Protein AF-A0A3S4KCM6-F1 (afdb_monomer_lite)

Secondary structure (DSSP, 8-state):
-------SSTT--SPPPGGGGTHHHHHHHHHHHHHHHHHHHHHHHHTTPPB----HHHHHHHHTT---S--HHHHHHHHHHHHHHH-EEEETTEEEEPPPTT-B---------GGGHHHHHHHHHHHHHHHHT--HHHHH---TT--HHHHHHHHHHHHHHHHHHHHHHHHHHHHHHHHHHHHHHHHTTSSPPPSS---SSSS--------S-TT-----

InterPro domains:
  IPR006429 Phage portal protein, lambda family [PF05136] (1-166)
  IPR006429 Phage portal protein, lambda family [TIGR01539] (1-196)

Radius of gyration: 36.98 Å; chains: 1; bounding box: 78×52×97 Å

Organism: Salmonella enterica I (NCBI:txid59201)

Foldseek 3Di:
DDADEDDPDPPDPHHDDLCPQLVVLVVVLVVLVVVVVVVVVVLVQCLQDWDDPPDVVNVVVVVVVPPDPPDVVVVVVVVVVVQQVPDFDDDPNHTRGDDDPPIDRHRPNPPDPPVCSVVVSLVSLCSSCVSNQAHSCVSVVDCPPPDPVRVVVRVVSSVVVVVVVVCRRVVSVVVVVVVVVVVVCCLVVVDPDDPPDDCPDDDDDPNDPPDDDPDDDDDD

Sequence (220 aa):
MLHIFEPVEDGQTRGANQFYSVMERLKMLDTLQATQLQSAIVKAMYAATIESELDSEKAFEYITAADNKDTPLVNMLANYARYYSTNSIKLGGVKIPHLYPGDELNLQTAQDSDNGFSALEQALLRYIAAGLGVSYEQLSRDYSQVSYSSARASANESWRYFLGRRRFIAGRLATQMFSCWLEEALIRGVIRAPRARFFLLGGPIQLEPLGVDWCRTYGD

pLDDT: mean 73.04, std 18.91, range [32.25, 94.06]

Structure (mmCIF, N/CA/C/O backbone):
data_AF-A0A3S4KCM6-F1
#
_entry.id   AF-A0A3S4KCM6-F1
#
loop_
_atom_site.group_PDB
_atom_site.id
_atom_site.type_symbol
_atom_site.label_atom_id
_atom_site.label_alt_id
_atom_site.label_comp_id
_atom_site.label_asym_id
_atom_site.label_entity_id
_atom_site.label_seq_id
_atom_site.pdbx_PDB_ins_code
_atom_site.Cartn_x
_atom_site.Cartn_y
_atom_site.Cartn_z
_atom_site.occupancy
_atom_site.B_iso_or_equiv
_atom_site.auth_seq_id
_atom_site.auth_comp_id
_atom_site.auth_asym_id
_atom_site.auth_atom_id
_atom_site.pdbx_PDB_model_num
ATOM 1 N N . MET A 1 1 ? -0.031 -10.404 -29.980 1.00 75.69 1 MET A N 1
ATOM 2 C CA . MET A 1 1 ? -0.339 -10.008 -28.584 1.00 75.69 1 MET A CA 1
ATOM 3 C C . MET A 1 1 ? 0.978 -9.706 -27.881 1.00 75.69 1 MET A C 1
ATOM 5 O O . MET A 1 1 ? 1.845 -10.567 -27.905 1.00 75.69 1 MET A O 1
ATOM 9 N N . LEU A 1 2 ? 1.162 -8.502 -27.324 1.00 84.38 2 LEU A N 1
ATOM 10 C CA . LEU A 1 2 ? 2.388 -8.138 -26.596 1.00 84.38 2 LEU A CA 1
ATOM 11 C C . LEU A 1 2 ? 2.181 -8.352 -25.096 1.00 84.38 2 LEU A C 1
ATOM 13 O O . LEU A 1 2 ? 1.306 -7.731 -24.497 1.00 84.38 2 LEU A O 1
ATOM 17 N N . HIS A 1 3 ? 2.972 -9.244 -24.503 1.00 87.19 3 HIS A N 1
ATOM 18 C CA . HIS A 1 3 ? 2.937 -9.539 -23.074 1.00 87.19 3 HIS A CA 1
ATOM 19 C C . HIS A 1 3 ? 4.139 -8.891 -22.382 1.00 87.19 3 HIS A C 1
ATOM 21 O O . HIS A 1 3 ? 5.295 -9.186 -22.701 1.00 87.19 3 HIS A O 1
ATOM 27 N N . ILE A 1 4 ? 3.857 -7.991 -21.439 1.00 86.62 4 ILE A N 1
ATOM 28 C CA . ILE A 1 4 ? 4.853 -7.129 -20.803 1.00 86.62 4 ILE A CA 1
ATOM 29 C C . ILE A 1 4 ? 4.784 -7.348 -19.308 1.00 86.62 4 ILE A C 1
ATOM 31 O O . ILE A 1 4 ? 3.749 -7.147 -18.678 1.00 86.62 4 ILE A O 1
ATOM 35 N N . PHE A 1 5 ? 5.915 -7.731 -18.745 1.00 87.56 5 PHE A N 1
ATOM 36 C CA . PHE A 1 5 ? 6.092 -7.879 -17.317 1.00 87.56 5 PHE A CA 1
ATOM 37 C C . PHE A 1 5 ? 7.538 -7.564 -16.952 1.00 87.56 5 PHE A C 1
ATOM 39 O O . PHE A 1 5 ? 8.429 -7.554 -17.807 1.00 87.56 5 PHE A O 1
ATOM 46 N N . GLU A 1 6 ? 7.743 -7.294 -15.673 1.00 83.62 6 GLU A N 1
ATOM 47 C CA . GLU A 1 6 ? 9.046 -7.077 -15.060 1.00 83.62 6 GLU A CA 1
ATOM 48 C C . GLU A 1 6 ? 9.566 -8.423 -14.530 1.00 83.62 6 GLU A C 1
ATOM 50 O O . GLU A 1 6 ? 8.914 -9.006 -13.661 1.00 83.62 6 GLU A O 1
ATOM 55 N N . PRO A 1 7 ? 10.658 -8.976 -15.095 1.00 82.12 7 PRO A N 1
ATOM 56 C CA . PRO A 1 7 ? 11.278 -10.185 -14.578 1.00 82.12 7 PRO A CA 1
ATOM 57 C C . PRO A 1 7 ? 12.070 -9.828 -13.318 1.00 82.12 7 PRO A C 1
ATOM 59 O O . PRO A 1 7 ? 12.937 -8.955 -13.350 1.00 82.12 7 PRO A O 1
ATOM 62 N N . VAL A 1 8 ? 11.744 -10.492 -12.215 1.00 82.44 8 VAL A N 1
ATOM 63 C CA . VAL A 1 8 ? 12.455 -10.370 -10.935 1.00 82.44 8 VAL A CA 1
ATOM 64 C C . VAL A 1 8 ? 13.506 -11.475 -10.819 1.00 82.44 8 VAL A C 1
ATOM 66 O O . VAL A 1 8 ? 14.586 -11.252 -10.279 1.00 82.44 8 VAL A O 1
ATOM 69 N N . GLU A 1 9 ? 13.202 -12.644 -11.380 1.00 83.62 9 GLU A N 1
ATOM 70 C CA . GLU A 1 9 ? 14.057 -13.829 -11.388 1.00 83.62 9 GLU A CA 1
ATOM 71 C C . GLU A 1 9 ? 14.421 -14.237 -12.823 1.00 83.62 9 GLU A C 1
ATOM 73 O O . GLU A 1 9 ? 13.711 -13.922 -13.786 1.00 83.62 9 GLU A O 1
ATOM 78 N N . ASP A 1 10 ? 15.541 -14.948 -12.968 1.00 82.19 10 ASP A N 1
ATOM 79 C CA . ASP A 1 10 ? 15.961 -15.498 -14.257 1.00 82.19 10 ASP A CA 1
ATOM 80 C C . ASP A 1 10 ? 15.011 -16.619 -14.718 1.00 82.19 10 ASP A C 1
ATOM 82 O O . ASP A 1 10 ? 14.468 -17.373 -13.913 1.00 82.19 10 ASP A O 1
ATOM 86 N N . GLY A 1 11 ? 14.763 -16.712 -16.026 1.00 83.00 11 GLY A N 1
ATOM 87 C CA . GLY A 1 11 ? 13.833 -17.690 -16.609 1.00 83.00 11 GLY A CA 1
ATOM 88 C C . GLY A 1 11 ? 12.337 -17.434 -16.354 1.00 83.00 11 GLY A C 1
ATOM 89 O O . GLY A 1 11 ? 11.495 -18.232 -16.770 1.00 83.00 11 GLY A O 1
ATOM 90 N N . GLN A 1 12 ? 11.965 -16.323 -15.710 1.00 86.25 12 GLN A N 1
ATOM 91 C CA . GLN A 1 12 ? 10.571 -15.991 -15.418 1.00 86.25 12 GLN A CA 1
ATOM 92 C C . GLN A 1 12 ? 9.771 -15.688 -16.703 1.00 86.25 12 GLN A C 1
ATOM 94 O O . GLN A 1 12 ? 10.090 -14.762 -17.447 1.00 86.25 12 GLN A O 1
ATOM 99 N N . THR A 1 13 ? 8.687 -16.436 -16.951 1.00 84.25 13 THR A N 1
ATOM 100 C CA . THR A 1 13 ? 7.823 -16.294 -18.148 1.00 84.25 13 THR A CA 1
ATOM 101 C C . THR A 1 13 ? 6.564 -15.448 -17.921 1.00 84.25 13 THR A C 1
ATOM 103 O O . THR A 1 13 ? 5.887 -15.065 -18.877 1.00 84.25 13 THR A O 1
ATOM 106 N N . ARG A 1 14 ? 6.246 -15.127 -16.660 1.00 85.81 14 ARG A N 1
ATOM 107 C CA . ARG A 1 14 ? 5.064 -14.354 -16.244 1.00 85.81 14 ARG A CA 1
ATOM 108 C C . ARG A 1 14 ? 5.402 -13.365 -15.141 1.00 85.81 14 ARG A C 1
ATOM 110 O O . ARG A 1 14 ? 6.219 -13.673 -14.281 1.00 85.81 14 ARG A O 1
ATOM 117 N N . GLY A 1 15 ? 4.732 -12.217 -15.114 1.00 85.25 15 GLY A N 1
ATOM 118 C CA . GLY A 1 15 ? 4.891 -11.256 -14.022 1.00 85.25 15 GLY A CA 1
ATOM 119 C C . GLY A 1 15 ? 4.423 -11.821 -12.681 1.00 85.25 15 GLY A C 1
ATOM 120 O O . GLY A 1 15 ? 3.424 -12.538 -12.620 1.00 85.25 15 GLY A O 1
ATOM 121 N N . ALA A 1 16 ? 5.137 -11.485 -11.609 1.00 85.38 16 ALA A N 1
ATOM 122 C CA . ALA A 1 16 ? 4.670 -11.713 -10.246 1.00 85.38 16 ALA A CA 1
ATOM 123 C C . ALA A 1 16 ? 3.777 -10.545 -9.796 1.00 85.38 16 ALA A C 1
ATOM 125 O O . ALA A 1 16 ? 4.005 -9.392 -10.169 1.00 85.38 16 ALA A O 1
ATOM 126 N N . ASN A 1 17 ? 2.750 -10.836 -8.993 1.00 87.12 17 ASN A N 1
ATOM 127 C CA . ASN A 1 17 ? 1.902 -9.792 -8.429 1.00 87.12 17 ASN A CA 1
ATOM 128 C C . ASN A 1 17 ? 2.610 -9.120 -7.244 1.00 87.12 17 ASN A C 1
ATOM 130 O O . ASN A 1 17 ? 2.949 -9.783 -6.267 1.00 87.12 17 ASN A O 1
ATOM 134 N N . GLN A 1 18 ? 2.763 -7.797 -7.302 1.00 84.00 18 GLN A N 1
ATOM 135 C CA . GLN A 1 18 ? 3.371 -7.013 -6.228 1.00 84.00 18 GLN A CA 1
ATOM 136 C C . GLN A 1 18 ? 2.552 -7.056 -4.923 1.00 84.00 18 GLN A C 1
ATOM 138 O O . GLN A 1 18 ? 3.116 -6.975 -3.839 1.00 84.00 18 GLN A O 1
ATOM 143 N N . PHE A 1 19 ? 1.229 -7.242 -5.005 1.00 88.69 19 PHE A N 1
ATOM 144 C CA . PHE A 1 19 ? 0.358 -7.305 -3.825 1.00 88.69 19 PHE A CA 1
ATOM 145 C C . PHE A 1 19 ? 0.512 -8.593 -3.008 1.00 88.69 19 PHE A C 1
ATOM 147 O O . PHE A 1 19 ? -0.025 -8.683 -1.906 1.00 88.69 19 PHE A O 1
ATOM 154 N N . TYR A 1 20 ? 1.233 -9.593 -3.520 1.00 90.31 20 TYR A N 1
ATOM 155 C CA . TYR A 1 20 ? 1.361 -10.883 -2.850 1.00 90.31 20 TYR A CA 1
ATOM 156 C C . TYR A 1 20 ? 2.039 -10.768 -1.476 1.00 90.31 20 TYR A C 1
ATOM 158 O O . TYR A 1 20 ? 1.596 -11.396 -0.520 1.00 90.31 20 TYR A O 1
ATOM 166 N N . SER A 1 21 ? 3.049 -9.901 -1.346 1.00 89.44 21 SER A N 1
ATOM 167 C CA . SER A 1 21 ? 3.794 -9.691 -0.094 1.00 89.44 21 SER A CA 1
ATOM 168 C C . SER A 1 21 ? 2.974 -9.026 1.018 1.00 89.44 21 SER A C 1
ATOM 170 O O . SER A 1 21 ? 3.295 -9.181 2.193 1.00 89.44 21 SER A O 1
ATOM 172 N N . VAL A 1 22 ? 1.914 -8.292 0.664 1.00 93.44 22 VAL A N 1
ATOM 173 C CA . VAL A 1 22 ? 1.087 -7.517 1.608 1.00 93.44 22 VAL A CA 1
ATOM 174 C C . VAL A 1 22 ? -0.311 -8.098 1.806 1.00 93.44 22 VAL A C 1
ATOM 176 O O . VAL A 1 22 ? -1.060 -7.608 2.649 1.00 93.44 22 VAL A O 1
ATOM 179 N N . MET A 1 23 ? -0.667 -9.148 1.063 1.00 93.62 23 MET A N 1
ATOM 180 C CA . MET A 1 23 ? -2.016 -9.720 1.034 1.00 93.62 23 MET A CA 1
ATOM 181 C C . MET A 1 23 ? -2.515 -10.135 2.423 1.00 93.62 23 MET A C 1
ATOM 183 O O . MET A 1 23 ? -3.630 -9.798 2.815 1.00 93.62 23 MET A O 1
ATOM 187 N N . GLU A 1 24 ? -1.673 -10.825 3.193 1.00 92.38 24 GLU A N 1
ATOM 188 C CA . GLU A 1 24 ? -2.006 -11.256 4.554 1.00 92.38 24 GLU A CA 1
ATOM 189 C C . GLU A 1 24 ? -2.297 -10.057 5.470 1.00 92.38 24 GLU A C 1
ATOM 191 O O . GLU A 1 24 ? -3.271 -10.054 6.222 1.00 92.38 24 GLU A O 1
ATOM 196 N N . ARG A 1 25 ? -1.491 -8.993 5.359 1.00 91.94 25 ARG A N 1
ATOM 197 C CA . ARG A 1 25 ? -1.643 -7.774 6.166 1.00 91.94 25 ARG A CA 1
ATOM 198 C C . ARG A 1 25 ? -2.889 -6.984 5.786 1.00 91.94 25 ARG A C 1
ATOM 200 O O . ARG A 1 25 ? -3.565 -6.478 6.675 1.00 91.94 25 ARG A O 1
ATOM 207 N N . LEU A 1 26 ? -3.229 -6.933 4.497 1.00 92.69 26 LEU A N 1
ATOM 208 C CA . LEU A 1 26 ? -4.486 -6.348 4.027 1.00 92.69 26 LEU A CA 1
ATOM 209 C C . LEU A 1 26 ? -5.691 -7.089 4.606 1.00 92.69 26 LEU A C 1
ATOM 211 O O . LEU A 1 26 ? -6.632 -6.450 5.075 1.00 92.69 26 LEU A O 1
ATOM 215 N N . LYS A 1 27 ? -5.652 -8.429 4.628 1.00 94.06 27 LYS A N 1
ATOM 216 C CA . LYS A 1 27 ? -6.755 -9.201 5.2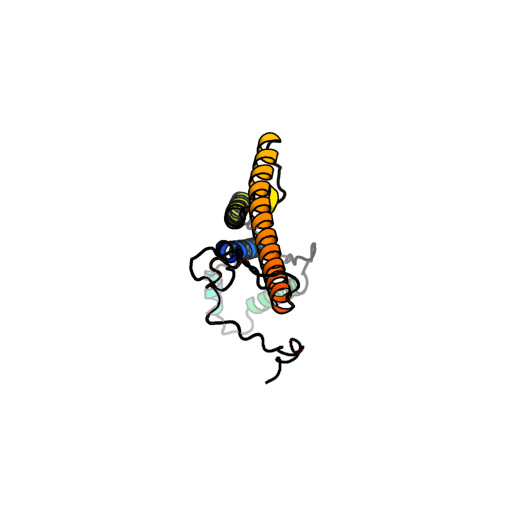01 1.00 94.06 27 LYS A CA 1
ATOM 217 C C . LYS A 1 27 ? -6.869 -9.009 6.712 1.00 94.06 27 LYS A C 1
ATOM 219 O O . LYS A 1 27 ? -7.978 -8.863 7.219 1.00 94.06 27 LYS A O 1
ATOM 224 N N . MET A 1 28 ? -5.739 -8.977 7.413 1.00 91.44 28 MET A N 1
ATOM 225 C CA . MET A 1 28 ? -5.696 -8.728 8.853 1.00 91.44 28 MET A CA 1
ATOM 226 C C . MET A 1 28 ? -6.283 -7.356 9.215 1.00 91.44 28 MET A C 1
ATOM 228 O O . MET A 1 28 ? -7.071 -7.264 10.154 1.00 91.44 28 MET A O 1
ATOM 232 N N . LEU A 1 29 ? -5.957 -6.312 8.445 1.00 92.56 29 LEU A N 1
ATOM 233 C CA . LEU A 1 29 ? -6.489 -4.960 8.636 1.00 92.56 29 LEU A CA 1
ATOM 234 C C . LEU A 1 29 ? -8.024 -4.920 8.520 1.00 92.56 29 LEU A C 1
ATOM 236 O O . LEU A 1 29 ? -8.687 -4.382 9.402 1.00 92.56 29 LEU A O 1
ATOM 240 N N . ASP A 1 30 ? -8.582 -5.550 7.485 1.00 93.81 30 ASP A N 1
ATOM 241 C CA . ASP A 1 30 ? -10.033 -5.669 7.279 1.00 93.81 30 ASP A CA 1
ATOM 242 C C . ASP A 1 30 ? -10.720 -6.390 8.453 1.00 93.81 30 ASP A C 1
ATOM 244 O O . ASP A 1 30 ? -11.681 -5.889 9.041 1.00 93.81 30 ASP A O 1
ATOM 248 N N . THR A 1 31 ? -10.175 -7.538 8.874 1.00 92.06 31 THR A N 1
ATOM 249 C CA . THR A 1 31 ? -10.730 -8.274 10.020 1.00 92.06 31 THR A CA 1
ATOM 250 C C . THR A 1 31 ? -10.661 -7.481 11.318 1.00 92.06 31 THR A C 1
ATOM 252 O O . THR A 1 31 ? -11.562 -7.592 12.142 1.00 92.06 31 THR A O 1
ATOM 255 N N . LEU A 1 32 ? -9.625 -6.665 11.493 1.00 90.38 32 LEU A N 1
ATOM 256 C CA . LEU A 1 32 ? -9.426 -5.863 12.690 1.00 90.38 32 LEU A CA 1
ATOM 257 C C . LEU A 1 32 ? -10.413 -4.696 12.782 1.00 90.38 32 LEU A C 1
ATOM 259 O O . LEU A 1 32 ? -10.969 -4.436 13.846 1.00 90.38 32 LEU A O 1
ATOM 263 N N . GLN A 1 33 ? -10.677 -4.015 11.668 1.00 90.06 33 GLN A N 1
ATOM 264 C CA . GLN A 1 33 ? -11.703 -2.972 11.621 1.00 90.06 33 GLN A CA 1
ATOM 265 C C . GLN A 1 33 ? -13.098 -3.566 11.877 1.00 90.06 33 GLN A C 1
ATOM 267 O O . GLN A 1 33 ? -13.889 -2.998 12.633 1.00 90.06 33 GLN A O 1
ATOM 272 N N . ALA A 1 34 ? -13.381 -4.749 11.319 1.00 90.38 34 ALA A N 1
ATOM 273 C CA . ALA A 1 34 ? -14.641 -5.450 11.544 1.00 90.38 34 ALA A CA 1
ATOM 274 C C . ALA A 1 34 ? -14.829 -5.883 13.010 1.00 90.38 34 ALA A C 1
ATOM 276 O O . ALA A 1 34 ? -15.901 -5.663 13.575 1.00 90.38 34 ALA A O 1
ATOM 277 N N . THR A 1 35 ? -13.808 -6.464 13.649 1.00 87.81 35 THR A N 1
ATOM 278 C CA . THR A 1 35 ? -13.891 -6.895 15.056 1.00 87.81 35 THR A CA 1
ATOM 279 C C . THR A 1 35 ? -13.975 -5.711 16.009 1.00 87.81 35 THR A C 1
ATOM 281 O O . THR A 1 35 ? -14.696 -5.798 16.999 1.00 87.81 35 THR A O 1
ATOM 284 N N . GLN A 1 36 ? -13.312 -4.592 15.705 1.00 85.06 36 GLN A N 1
ATOM 285 C CA . GLN A 1 36 ? -13.432 -3.369 16.496 1.00 85.06 36 GLN A CA 1
ATOM 286 C C . GLN A 1 36 ? -14.848 -2.790 16.419 1.00 85.06 36 GLN A C 1
ATOM 288 O O . GLN A 1 36 ? -15.423 -2.461 17.454 1.00 85.06 36 GLN A O 1
ATOM 293 N N . LEU A 1 37 ? -15.447 -2.723 15.224 1.00 85.19 37 LEU A N 1
ATOM 294 C CA . LEU A 1 37 ? -16.838 -2.289 15.067 1.00 85.19 37 LEU A CA 1
ATOM 295 C C . LEU A 1 37 ? -17.812 -3.229 15.783 1.00 85.19 37 LEU A C 1
ATOM 297 O O . LEU A 1 37 ? -18.715 -2.769 16.479 1.00 85.19 37 LEU A O 1
ATOM 301 N N . GLN A 1 38 ? -17.615 -4.543 15.661 1.00 83.88 38 GLN A N 1
ATOM 302 C CA . GLN A 1 38 ? -18.429 -5.528 16.371 1.00 83.88 38 GLN A CA 1
ATOM 303 C C . GLN A 1 38 ? -18.272 -5.403 17.886 1.00 83.88 38 GLN A C 1
ATOM 305 O O . GLN A 1 38 ? -19.274 -5.387 18.590 1.00 83.88 38 GLN A O 1
ATOM 310 N N . SER A 1 39 ? -17.045 -5.255 18.387 1.00 81.81 39 SER A N 1
ATOM 311 C CA . SER A 1 39 ? -16.766 -5.021 19.804 1.00 81.81 39 SER A CA 1
ATOM 312 C C . SER A 1 39 ? -17.439 -3.740 20.284 1.00 81.81 39 SER A C 1
ATOM 314 O O . SER A 1 39 ? -18.124 -3.775 21.294 1.00 81.81 39 SER A O 1
ATOM 316 N N . ALA A 1 40 ? -17.361 -2.636 19.537 1.00 79.62 40 ALA A N 1
ATOM 317 C CA . ALA A 1 40 ? -18.040 -1.389 19.886 1.00 79.62 40 ALA A CA 1
ATOM 318 C C . ALA A 1 40 ? -19.570 -1.556 19.977 1.00 79.62 40 ALA A C 1
ATOM 320 O O . ALA A 1 40 ? -20.181 -1.092 20.938 1.00 79.62 40 ALA A O 1
ATOM 321 N N . ILE A 1 41 ? -20.187 -2.272 19.030 1.00 78.44 41 ILE A N 1
ATOM 322 C CA . ILE A 1 41 ? -21.628 -2.583 19.056 1.00 78.44 41 ILE A CA 1
ATOM 323 C C . ILE A 1 41 ? -21.970 -3.461 20.263 1.00 78.44 41 ILE A C 1
ATOM 325 O O . ILE A 1 41 ? -22.920 -3.185 20.989 1.00 78.44 41 ILE A O 1
ATOM 329 N N . VAL A 1 42 ? -21.185 -4.511 20.492 1.00 72.88 42 VAL A N 1
ATOM 330 C CA . VAL A 1 42 ? -21.369 -5.463 21.587 1.00 72.88 42 VAL A CA 1
ATOM 331 C C . VAL A 1 42 ? -21.203 -4.769 22.939 1.00 72.88 42 VAL A C 1
ATOM 333 O O . VAL A 1 42 ? -22.051 -4.935 23.806 1.00 72.88 42 VAL A O 1
ATOM 336 N N . LYS A 1 43 ? -20.188 -3.918 23.108 1.00 70.12 43 LYS A N 1
ATOM 337 C CA . LYS A 1 43 ? -19.995 -3.075 24.295 1.00 70.12 43 LYS A CA 1
ATOM 338 C C . LYS A 1 43 ? -21.178 -2.129 24.512 1.00 70.12 43 LYS A C 1
ATOM 340 O O . LYS A 1 43 ? -21.675 -2.035 25.630 1.00 70.12 43 LYS A O 1
ATOM 345 N N . ALA A 1 44 ? -21.678 -1.492 23.451 1.00 66.00 44 ALA A N 1
ATOM 346 C CA . ALA A 1 44 ? -22.870 -0.648 23.525 1.00 66.00 44 ALA A CA 1
ATOM 347 C C . ALA A 1 44 ? -24.136 -1.437 23.919 1.00 66.00 44 ALA A C 1
ATOM 349 O O . ALA A 1 44 ? -25.018 -0.887 24.573 1.00 66.00 44 ALA A O 1
ATOM 350 N N . MET A 1 45 ? -24.224 -2.722 23.556 1.00 67.50 45 MET A N 1
ATOM 351 C CA . MET A 1 45 ? -25.319 -3.615 23.951 1.00 67.50 45 MET A CA 1
ATOM 352 C C . MET A 1 45 ? -25.174 -4.141 25.391 1.00 67.50 45 MET A C 1
ATOM 354 O O . MET A 1 45 ? -26.146 -4.107 26.142 1.00 67.50 45 MET A O 1
ATOM 358 N N . TYR A 1 46 ? -23.986 -4.616 25.792 1.00 57.25 46 TYR A N 1
ATOM 359 C CA . TYR A 1 46 ? -23.737 -5.214 27.1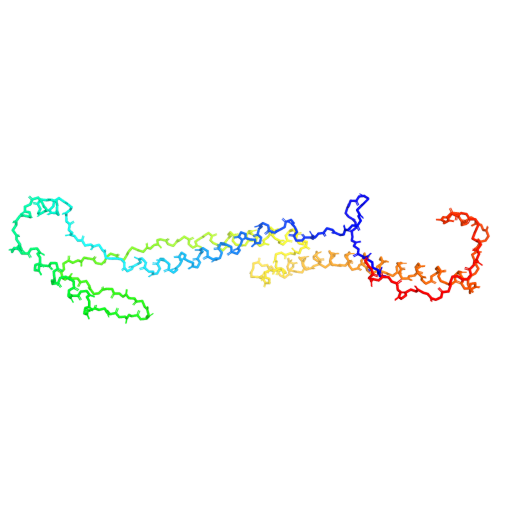15 1.00 57.25 46 TYR A CA 1
ATOM 360 C C . TYR A 1 46 ? -23.740 -4.203 28.259 1.00 57.25 46 TYR A C 1
ATOM 362 O O . TYR A 1 46 ? -24.045 -4.585 29.388 1.00 57.25 46 TYR A O 1
ATOM 370 N N . ALA A 1 47 ? -23.498 -2.920 27.969 1.00 53.25 47 ALA A N 1
AT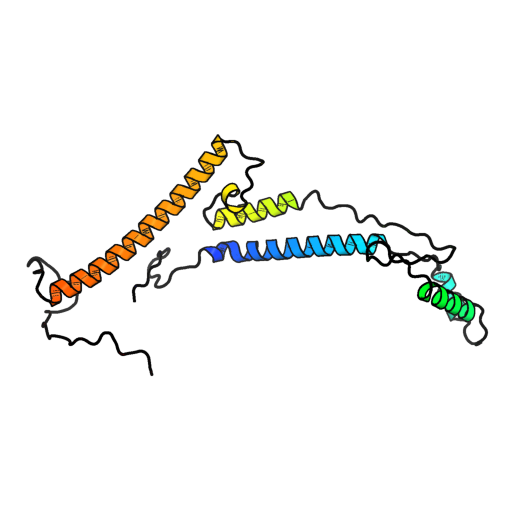OM 371 C CA . ALA A 1 47 ? -23.716 -1.849 28.934 1.00 53.25 47 ALA A CA 1
ATOM 372 C C . ALA A 1 47 ? -25.150 -1.863 29.505 1.00 53.25 47 ALA A C 1
ATOM 374 O O . ALA A 1 47 ? -25.358 -1.344 30.587 1.00 53.25 47 ALA A O 1
ATOM 375 N N . ALA A 1 48 ? -26.127 -2.486 28.834 1.00 52.09 48 ALA A N 1
ATOM 376 C CA . ALA A 1 48 ? -27.511 -2.609 29.296 1.00 52.09 48 ALA A CA 1
ATOM 377 C C . ALA A 1 48 ? -27.885 -4.031 29.774 1.00 52.09 48 ALA A C 1
ATOM 379 O O . ALA A 1 48 ? -29.018 -4.470 29.560 1.00 52.09 48 ALA A O 1
ATOM 380 N N . THR A 1 49 ? -26.953 -4.783 30.372 1.00 52.12 49 THR A N 1
ATOM 381 C CA . THR A 1 49 ? -27.282 -6.093 30.963 1.00 52.12 49 THR A CA 1
ATOM 382 C C . THR A 1 49 ? -27.786 -5.966 32.397 1.00 52.12 49 THR A C 1
ATOM 384 O O . THR A 1 49 ? -27.308 -5.146 33.173 1.00 52.12 49 THR A O 1
ATOM 387 N N . ILE A 1 50 ? -28.819 -6.751 32.708 1.00 50.34 50 ILE A N 1
ATOM 388 C CA . ILE A 1 50 ? -29.454 -6.813 34.025 1.00 50.34 50 ILE A CA 1
ATOM 389 C C . ILE A 1 50 ? -28.814 -7.964 34.797 1.00 50.34 50 ILE A C 1
ATOM 391 O O . ILE A 1 50 ? -28.830 -9.098 34.314 1.00 50.34 50 ILE A O 1
ATOM 395 N N . GLU A 1 51 ? -28.313 -7.688 35.996 1.00 53.34 51 GLU A N 1
ATOM 396 C CA . GLU A 1 51 ? -28.074 -8.715 37.008 1.00 53.34 51 GLU A CA 1
ATOM 397 C C . GLU A 1 51 ? -29.345 -8.811 37.868 1.00 53.34 51 GLU A C 1
ATOM 399 O O . GLU A 1 51 ? -29.864 -7.797 38.328 1.00 53.34 51 GLU A O 1
ATOM 404 N N . SER A 1 52 ? -29.902 -10.016 38.021 1.00 49.56 52 SER A N 1
ATOM 405 C CA . SER A 1 52 ? -31.052 -10.253 38.903 1.00 49.56 52 SER A CA 1
ATOM 406 C C . SER A 1 52 ? -30.579 -11.018 40.129 1.00 49.56 52 SER A C 1
ATOM 408 O O . SER A 1 52 ? -29.937 -12.064 40.004 1.00 49.56 52 SER A O 1
ATOM 410 N N . GLU A 1 53 ? -30.894 -10.499 41.313 1.00 47.66 53 GLU A N 1
ATOM 411 C CA . GLU A 1 53 ? -30.513 -11.092 42.594 1.00 47.66 53 GLU A CA 1
ATOM 412 C C . GLU A 1 53 ? -31.440 -12.258 42.965 1.00 47.66 53 GLU A C 1
ATOM 414 O O . GLU A 1 53 ? -32.235 -12.196 43.903 1.00 47.66 53 GLU A O 1
ATOM 419 N N . LEU A 1 54 ? -31.356 -13.360 42.223 1.00 51.28 54 LEU A N 1
ATOM 420 C CA . LEU A 1 54 ? -31.877 -14.645 42.681 1.00 51.28 54 LEU A CA 1
ATOM 421 C C . LEU A 1 54 ? -30.697 -15.501 43.134 1.00 51.28 54 LEU A C 1
ATOM 423 O O . LEU A 1 54 ? -30.027 -16.156 42.337 1.00 51.28 54 LEU A O 1
ATOM 427 N N . ASP A 1 55 ? -30.440 -15.446 44.442 1.00 46.78 55 ASP A N 1
ATOM 428 C CA . ASP A 1 55 ? -29.468 -16.281 45.139 1.00 46.78 55 ASP A CA 1
ATOM 429 C C . ASP A 1 55 ? -29.658 -17.752 44.731 1.00 46.78 55 ASP A C 1
ATOM 431 O O . ASP A 1 55 ? -30.731 -18.342 44.909 1.00 46.78 55 ASP A O 1
ATOM 435 N N . SER A 1 56 ? -28.621 -18.327 44.119 1.00 52.56 56 SER A N 1
ATOM 436 C CA . SER A 1 56 ? -28.660 -19.657 43.493 1.00 52.56 56 SER A CA 1
ATOM 437 C C . SER A 1 56 ? -28.979 -20.761 44.507 1.00 52.56 56 SER A C 1
ATOM 439 O O . SER A 1 56 ? -29.509 -21.812 44.144 1.00 52.56 56 SER A O 1
ATOM 441 N N . GLU A 1 57 ? -28.727 -20.492 45.787 1.00 48.03 57 GLU A N 1
ATOM 442 C CA . GLU A 1 57 ? -29.023 -21.372 46.913 1.00 48.03 57 GLU A CA 1
ATOM 443 C C . GLU A 1 57 ? -30.539 -21.432 47.205 1.00 48.03 57 GLU A C 1
ATOM 445 O O . GLU A 1 57 ? -31.102 -22.515 47.383 1.00 48.03 57 GLU A O 1
ATOM 450 N N . LYS A 1 58 ? -31.249 -20.298 47.086 1.00 52.22 58 LYS A N 1
ATOM 451 C CA . LYS A 1 58 ? -32.721 -20.227 47.181 1.00 52.22 58 LYS A CA 1
ATOM 452 C C . LYS A 1 58 ? -33.427 -20.688 45.907 1.00 52.22 58 LYS A C 1
ATOM 454 O O . LYS A 1 58 ? -34.578 -21.089 45.961 1.00 52.22 58 LYS A O 1
ATOM 459 N N . ALA A 1 59 ? -32.782 -20.678 44.746 1.00 49.72 59 ALA A N 1
ATOM 460 C CA . ALA A 1 59 ? -33.374 -21.281 43.550 1.00 49.72 59 ALA A CA 1
ATOM 461 C C . ALA A 1 59 ? -33.418 -22.820 43.653 1.00 49.72 59 ALA A C 1
ATOM 463 O O . ALA A 1 59 ? -34.368 -23.449 43.187 1.00 49.72 59 ALA A O 1
ATOM 464 N N . PHE A 1 60 ? -32.420 -23.429 44.303 1.00 47.97 60 PHE A N 1
ATOM 465 C CA . PHE A 1 60 ? -32.296 -24.884 44.416 1.00 47.97 60 PHE A CA 1
ATOM 466 C C . PHE A 1 60 ? -33.206 -25.486 45.501 1.00 47.97 60 PHE A C 1
ATOM 468 O O . PHE A 1 60 ? -33.821 -26.527 45.273 1.00 47.97 60 PHE A O 1
ATOM 475 N N . GLU A 1 61 ? -33.366 -24.806 46.642 1.00 52.94 61 GLU A N 1
ATOM 476 C CA . GLU A 1 61 ? -34.232 -25.251 47.751 1.00 52.94 61 GLU A CA 1
ATOM 477 C C . GLU A 1 61 ? -35.735 -25.237 47.391 1.00 52.94 61 GLU A C 1
ATOM 479 O O . GLU A 1 61 ? -36.536 -25.977 47.958 1.00 52.94 61 GLU A O 1
ATOM 484 N N . TYR A 1 62 ? -36.130 -24.441 46.393 1.00 51.03 62 TYR A N 1
ATOM 485 C CA . TYR A 1 62 ? -37.524 -24.315 45.955 1.00 51.03 62 TYR A CA 1
ATOM 486 C C . TYR A 1 62 ? -37.876 -25.232 44.767 1.00 51.03 62 TYR A C 1
ATOM 488 O O . TYR A 1 62 ? -39.050 -25.545 44.569 1.00 51.03 62 TYR A O 1
ATOM 496 N N . ILE A 1 63 ? -36.884 -25.717 44.005 1.00 54.22 63 ILE A N 1
ATOM 497 C CA . ILE A 1 63 ? -37.069 -26.737 42.951 1.00 54.22 63 ILE A CA 1
ATOM 498 C C . ILE A 1 63 ? -37.307 -28.122 43.568 1.00 54.22 63 ILE A C 1
ATOM 500 O O . ILE A 1 63 ? -38.093 -28.912 43.047 1.00 54.22 63 ILE A O 1
ATOM 504 N N . THR A 1 64 ? -36.680 -28.415 44.707 1.00 47.09 64 THR A N 1
ATOM 505 C CA . THR A 1 64 ? -36.831 -29.694 45.417 1.00 47.09 64 THR A CA 1
ATOM 506 C C . THR A 1 64 ? -38.161 -29.828 46.174 1.00 47.09 64 THR A C 1
ATOM 508 O O . THR A 1 64 ? -38.514 -30.936 46.573 1.00 47.09 64 THR A O 1
ATOM 511 N N . ALA A 1 65 ? -38.944 -28.749 46.307 1.00 47.91 65 ALA A N 1
ATOM 512 C CA . ALA A 1 65 ? -40.270 -28.735 46.940 1.00 47.91 65 ALA A CA 1
ATOM 513 C C . ALA A 1 65 ? -41.456 -28.761 45.939 1.00 47.91 65 ALA A C 1
ATOM 515 O O . ALA A 1 65 ? -42.611 -28.559 46.325 1.00 47.91 65 ALA A O 1
ATOM 516 N N . ALA A 1 66 ? -41.197 -28.988 44.647 1.00 45.12 66 ALA A N 1
ATOM 517 C CA . ALA A 1 66 ? -42.163 -28.821 43.558 1.00 45.12 66 ALA A CA 1
ATOM 518 C C . ALA A 1 66 ? -43.026 -30.068 43.251 1.00 45.12 66 ALA A C 1
ATOM 520 O O . ALA A 1 66 ? -43.064 -30.522 42.109 1.00 45.12 66 ALA A O 1
ATOM 521 N N . ASP A 1 67 ? -43.769 -30.586 44.238 1.00 44.28 67 ASP A N 1
ATOM 522 C CA . ASP A 1 67 ? -44.844 -31.579 43.992 1.00 44.28 67 ASP A CA 1
ATOM 523 C C . ASP A 1 67 ? -46.267 -30.994 44.123 1.00 44.28 67 ASP A C 1
ATOM 525 O O . ASP A 1 67 ? -47.260 -31.706 44.039 1.00 44.28 67 ASP A O 1
ATOM 529 N N . ASN A 1 68 ? -46.414 -29.671 44.282 1.00 47.69 68 ASN A N 1
ATOM 530 C CA . ASN A 1 68 ? -47.730 -29.026 44.358 1.00 47.69 68 ASN A CA 1
ATOM 531 C C . 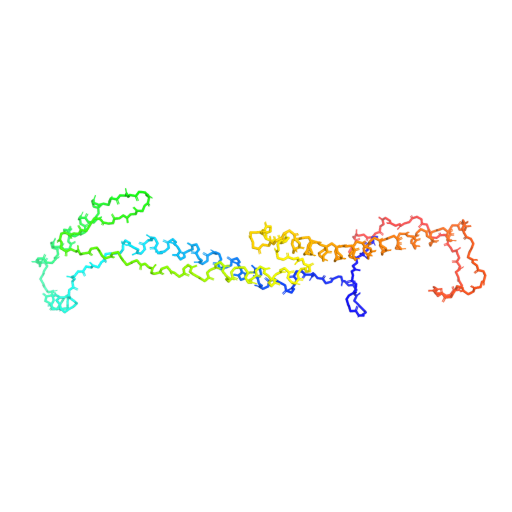ASN A 1 68 ? -47.851 -27.856 43.371 1.00 47.69 68 ASN A C 1
ATOM 533 O O . ASN A 1 68 ? -47.066 -26.909 43.387 1.00 47.69 68 ASN A O 1
ATOM 537 N N . LYS A 1 69 ? -48.868 -27.928 42.504 1.00 51.06 69 LYS A N 1
ATOM 538 C CA . LYS A 1 69 ? -49.127 -27.008 41.378 1.00 51.06 69 LYS A CA 1
ATOM 539 C C . LYS A 1 69 ? -49.606 -25.599 41.776 1.00 51.06 69 LYS A C 1
ATOM 541 O O . LYS A 1 69 ? -49.781 -24.770 40.890 1.00 51.06 69 LYS A O 1
ATOM 546 N N . ASP A 1 70 ? -49.722 -25.308 43.072 1.00 48.56 70 ASP A N 1
ATOM 547 C CA . ASP A 1 70 ? -50.195 -24.027 43.624 1.00 48.56 70 ASP A CA 1
ATOM 548 C C . ASP A 1 70 ? -49.096 -23.286 44.408 1.00 48.56 70 ASP A C 1
ATOM 550 O O . ASP A 1 70 ? -49.313 -22.753 45.496 1.00 48.56 70 ASP A O 1
ATOM 554 N N . THR A 1 71 ? -47.868 -23.275 43.888 1.00 58.59 71 THR A N 1
ATOM 555 C CA . THR A 1 71 ? -46.751 -22.586 44.544 1.00 58.59 71 THR A CA 1
ATOM 556 C C . THR A 1 71 ? -46.731 -21.087 44.205 1.00 58.59 71 THR A C 1
ATOM 558 O O . THR A 1 71 ? -46.912 -20.704 43.044 1.00 58.59 71 THR A O 1
ATOM 561 N N . PRO A 1 72 ? -46.449 -20.201 45.184 1.00 61.59 72 PRO A N 1
ATOM 562 C CA . PRO A 1 72 ? -46.346 -18.750 44.974 1.00 61.59 72 PRO A CA 1
ATOM 563 C C . PRO A 1 72 ? -45.293 -18.361 43.920 1.00 61.59 72 PRO A C 1
ATOM 565 O O . PRO A 1 72 ? -45.386 -17.284 43.332 1.00 61.59 72 PRO A O 1
ATOM 568 N N . LEU A 1 73 ? -44.355 -19.263 43.607 1.00 58.53 73 LEU A N 1
ATOM 569 C CA . LEU A 1 73 ? -43.383 -19.119 42.525 1.00 58.53 73 LEU A CA 1
ATOM 570 C C . LEU A 1 73 ? -44.008 -19.102 41.128 1.00 58.53 73 LEU A C 1
ATOM 572 O O . LEU A 1 73 ? -43.565 -18.315 40.302 1.00 58.53 73 LEU A O 1
ATOM 576 N N . VAL A 1 74 ? -45.039 -19.905 40.845 1.00 66.62 74 VAL A N 1
ATOM 577 C CA . VAL A 1 74 ? -45.683 -19.899 39.516 1.00 66.62 74 VAL A CA 1
ATOM 578 C C . VAL A 1 74 ? -46.373 -18.557 39.271 1.00 66.62 74 VAL A C 1
ATOM 580 O O . VAL A 1 74 ? -46.270 -17.992 38.184 1.00 66.62 74 VAL A O 1
ATOM 583 N N . ASN A 1 75 ? -46.999 -17.994 40.308 1.00 66.38 75 ASN A N 1
ATOM 584 C CA . ASN A 1 75 ? -47.602 -16.663 40.251 1.00 66.38 75 ASN A CA 1
ATOM 585 C C . ASN A 1 75 ? -46.548 -15.554 40.138 1.00 66.38 75 ASN A C 1
ATOM 587 O O . ASN A 1 75 ? -46.732 -14.608 39.373 1.00 66.38 75 ASN A O 1
ATOM 591 N N . MET A 1 76 ? -45.429 -15.678 40.852 1.00 63.88 76 MET A N 1
ATOM 592 C CA . MET A 1 76 ? -44.321 -14.728 40.774 1.00 63.88 76 MET A CA 1
ATOM 593 C C . MET A 1 76 ? -43.655 -14.761 39.390 1.00 63.88 76 MET A C 1
ATOM 595 O O . MET A 1 76 ? -43.516 -13.717 38.759 1.00 63.88 76 MET A O 1
ATOM 599 N N . LEU A 1 77 ? -43.361 -15.947 38.852 1.00 66.69 77 LEU A N 1
ATOM 600 C CA . LEU A 1 77 ? -42.793 -16.143 37.516 1.00 66.69 77 LEU A CA 1
ATOM 601 C C . LEU A 1 77 ? -43.744 -15.654 36.411 1.00 66.69 77 LEU A C 1
ATOM 603 O O . LEU A 1 77 ? -43.308 -15.020 35.451 1.00 66.69 77 LEU A O 1
ATOM 607 N N . ALA A 1 78 ? -45.053 -15.874 36.569 1.00 70.75 78 ALA A N 1
ATOM 608 C CA . ALA A 1 78 ? -46.067 -15.338 35.663 1.00 70.75 78 ALA A CA 1
ATOM 609 C C . ALA A 1 78 ? -46.150 -13.801 35.717 1.00 70.75 78 ALA A C 1
ATOM 611 O O . ALA A 1 78 ? -46.348 -13.163 34.681 1.00 70.75 78 ALA A O 1
ATOM 612 N N . ASN A 1 79 ? -45.970 -13.190 36.893 1.00 70.19 79 ASN A N 1
ATOM 613 C CA . ASN A 1 79 ? -45.918 -11.734 37.039 1.00 70.19 79 ASN A CA 1
ATOM 614 C C . ASN A 1 79 ? -44.642 -11.142 36.427 1.00 70.19 79 ASN A C 1
ATOM 616 O O . ASN A 1 79 ? -44.740 -10.150 35.706 1.00 70.19 79 ASN A O 1
ATOM 620 N N . TYR A 1 80 ? -43.482 -11.782 36.607 1.00 65.94 80 TYR A N 1
ATOM 621 C CA . TYR A 1 80 ? -42.242 -11.406 35.918 1.00 65.94 80 TYR A CA 1
ATOM 622 C C . TYR A 1 80 ? -42.396 -11.479 34.396 1.00 65.94 80 TYR A C 1
ATOM 624 O O . TYR A 1 80 ? -42.103 -10.512 33.693 1.00 65.94 80 TYR A O 1
ATOM 632 N N . ALA A 1 81 ? -42.922 -12.593 33.877 1.00 67.19 81 ALA A N 1
ATOM 633 C CA . ALA A 1 81 ? -43.133 -12.777 32.443 1.00 67.19 81 ALA A CA 1
ATOM 634 C C . ALA A 1 81 ? -44.069 -11.707 31.851 1.00 67.19 81 ALA A C 1
ATOM 636 O O . ALA A 1 81 ? -43.785 -11.161 30.783 1.00 67.19 81 ALA A O 1
ATOM 637 N N . ARG A 1 82 ? -45.148 -11.352 32.566 1.00 69.88 82 ARG A N 1
ATOM 638 C CA . ARG A 1 82 ? -46.069 -10.267 32.178 1.00 69.88 82 ARG A CA 1
ATOM 639 C C . ARG A 1 82 ? -45.422 -8.886 32.238 1.00 69.88 82 ARG A C 1
ATOM 641 O O . ARG A 1 82 ? -45.711 -8.036 31.399 1.00 69.88 82 ARG A O 1
ATOM 648 N N . TYR A 1 83 ? -44.561 -8.641 33.216 1.00 68.50 83 TYR A N 1
ATOM 649 C CA . TYR A 1 83 ? -43.893 -7.356 33.380 1.00 68.50 83 TYR A CA 1
ATOM 650 C C . TYR A 1 83 ? -42.916 -7.082 32.227 1.00 68.50 83 TYR A C 1
ATOM 652 O O . TYR A 1 83 ? -43.000 -6.045 31.563 1.00 68.50 83 TYR A O 1
ATOM 660 N N . TYR A 1 84 ? -42.073 -8.066 31.897 1.00 67.62 84 TYR A N 1
ATOM 661 C CA . TYR A 1 84 ? -41.099 -7.966 30.807 1.00 67.62 84 TYR A CA 1
ATOM 662 C C . TYR A 1 84 ? -41.730 -7.967 29.404 1.00 67.62 84 TYR A C 1
ATOM 664 O O . TYR A 1 84 ? -41.155 -7.380 28.483 1.00 67.62 84 TYR A O 1
ATOM 672 N N . SER A 1 85 ? -42.907 -8.580 29.214 1.00 66.88 85 SER A N 1
ATOM 673 C CA . SER A 1 85 ? -43.628 -8.528 27.931 1.00 66.88 85 SER A CA 1
ATOM 674 C C . SER A 1 85 ? -44.270 -7.168 27.656 1.00 66.88 85 SER A C 1
ATOM 676 O O . SER A 1 85 ? -44.444 -6.798 26.498 1.00 66.88 85 SER A O 1
ATOM 678 N N . THR A 1 86 ? -44.647 -6.442 28.710 1.00 66.50 86 THR A N 1
ATOM 679 C CA . THR A 1 86 ? -45.476 -5.231 28.601 1.00 66.50 86 THR A CA 1
ATOM 680 C C . THR A 1 86 ? -44.629 -3.956 28.599 1.00 66.50 86 THR A C 1
ATOM 682 O O . THR A 1 86 ? -44.944 -3.012 27.878 1.00 66.50 86 THR A O 1
ATOM 685 N N . ASN A 1 87 ? -43.507 -3.940 29.329 1.00 60.06 87 ASN A N 1
ATOM 686 C CA . ASN A 1 87 ? -42.749 -2.717 29.611 1.00 60.06 87 ASN A CA 1
ATOM 687 C C . ASN A 1 87 ? -41.395 -2.646 28.875 1.00 60.06 87 ASN A C 1
ATOM 689 O O . ASN A 1 87 ? -40.361 -2.341 29.469 1.00 60.06 87 ASN A O 1
ATOM 693 N N . SER A 1 88 ? -41.364 -2.904 27.563 1.00 59.03 88 SER A N 1
ATOM 694 C CA . SER A 1 88 ? -40.143 -2.685 26.773 1.00 59.03 88 SER A CA 1
ATOM 695 C C . SER A 1 88 ? -40.020 -1.218 26.346 1.00 59.03 88 SER A C 1
ATOM 697 O O . SER A 1 88 ? -40.663 -0.795 25.382 1.00 59.03 88 SER A O 1
ATOM 699 N N . ILE A 1 89 ? -39.182 -0.445 27.035 1.00 57.38 89 ILE A N 1
ATOM 700 C CA . ILE A 1 89 ? -38.891 0.942 26.663 1.00 57.38 89 ILE A CA 1
ATOM 701 C C . ILE A 1 89 ? -37.773 0.933 25.612 1.00 57.38 89 ILE A C 1
ATOM 703 O O . ILE A 1 89 ? -36.705 0.352 25.803 1.00 57.38 89 ILE A O 1
ATOM 707 N N . LYS A 1 90 ? -38.035 1.541 24.452 1.00 57.53 90 LYS A N 1
ATOM 708 C CA . LYS A 1 90 ? -37.041 1.715 23.385 1.00 57.53 90 LYS A CA 1
ATOM 7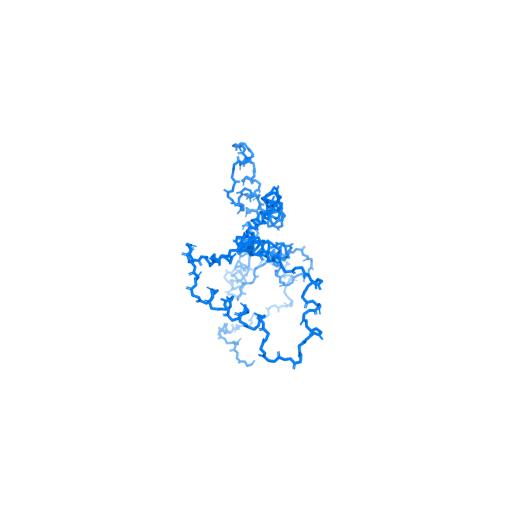09 C C . LYS A 1 90 ? -36.485 3.131 23.473 1.00 57.53 90 LYS A C 1
ATOM 711 O O . LYS A 1 90 ? -37.229 4.082 23.255 1.00 57.53 90 LYS A O 1
ATOM 716 N N . LEU A 1 91 ? -35.190 3.266 23.745 1.00 47.38 91 LEU A N 1
ATOM 717 C CA . LEU A 1 91 ? -34.475 4.541 23.672 1.00 47.38 91 LEU A CA 1
ATOM 718 C C . LEU A 1 91 ? -33.458 4.438 22.528 1.00 47.38 91 LEU A C 1
ATOM 720 O O . LEU A 1 91 ? -32.596 3.566 22.541 1.00 47.38 91 LEU A O 1
ATOM 724 N N . GLY A 1 92 ? -33.593 5.270 21.491 1.00 51.22 92 GLY A N 1
ATOM 725 C CA . GLY A 1 92 ? -32.612 5.332 20.394 1.00 51.22 92 GLY A CA 1
ATOM 726 C C . GLY A 1 92 ? -32.405 4.030 19.599 1.00 51.22 92 GLY A C 1
ATOM 727 O O . GLY A 1 92 ? -31.310 3.787 19.110 1.00 51.22 92 GLY A O 1
ATOM 728 N N . GLY A 1 93 ? -33.424 3.168 19.486 1.00 54.59 93 GLY A N 1
ATOM 729 C CA . GLY A 1 93 ? -33.319 1.885 18.769 1.00 54.59 93 GLY A CA 1
ATOM 730 C C . GLY A 1 93 ? -32.686 0.745 19.577 1.00 54.59 93 GLY A C 1
ATOM 731 O O . GLY A 1 93 ? -32.720 -0.400 19.128 1.00 54.59 93 GLY A O 1
ATOM 732 N N . VAL A 1 94 ? -32.201 1.026 20.789 1.00 56.94 94 VAL A N 1
ATOM 733 C CA . VAL A 1 94 ? -31.693 0.032 21.740 1.00 56.94 94 VAL A CA 1
ATOM 734 C C . VAL A 1 94 ? -32.802 -0.315 22.739 1.00 56.94 94 VAL A C 1
ATOM 736 O O . VAL A 1 94 ? -33.504 0.559 23.258 1.00 56.94 94 VAL A O 1
ATOM 739 N N . LYS A 1 95 ? -33.019 -1.616 22.966 1.00 59.91 95 LYS A N 1
ATOM 740 C CA . LYS A 1 95 ? -33.996 -2.118 23.939 1.00 59.91 95 LYS A CA 1
ATOM 741 C C . LYS A 1 95 ? -33.366 -2.017 25.327 1.00 59.91 95 LYS A C 1
ATOM 743 O O . LYS A 1 95 ? -32.518 -2.838 25.651 1.00 59.91 95 LYS A O 1
ATOM 748 N N . ILE A 1 96 ? -33.786 -1.033 26.121 1.00 59.38 96 ILE A N 1
ATOM 749 C CA . ILE A 1 96 ? -33.413 -0.947 27.536 1.00 59.38 96 ILE A CA 1
ATOM 750 C C . ILE A 1 96 ? -34.542 -1.631 28.320 1.00 59.38 96 ILE A C 1
ATOM 752 O O . ILE A 1 96 ? -35.666 -1.119 28.338 1.00 59.38 96 ILE A O 1
ATOM 756 N N . PRO A 1 97 ? -34.318 -2.829 28.881 1.00 62.47 97 PRO A N 1
ATOM 757 C CA . PRO A 1 97 ? -35.348 -3.516 29.651 1.00 62.47 97 PRO A CA 1
ATOM 758 C C . PRO A 1 97 ? -35.698 -2.715 30.917 1.00 62.47 97 PRO A C 1
ATOM 760 O O . PRO A 1 97 ? -34.816 -2.309 31.667 1.00 62.47 97 PRO A O 1
ATOM 763 N N . HIS A 1 98 ? -36.993 -2.470 31.147 1.00 64.06 98 HIS A N 1
ATOM 764 C CA . HIS A 1 98 ? -37.474 -1.902 32.405 1.00 64.06 98 HIS A CA 1
ATOM 765 C C . HIS A 1 98 ? -37.342 -2.970 33.494 1.00 64.06 98 HIS A C 1
ATOM 767 O O . HIS A 1 98 ? -37.989 -4.015 33.410 1.00 64.06 98 HIS A O 1
ATOM 773 N N . LEU A 1 99 ? -36.500 -2.704 34.492 1.00 65.38 99 LEU A N 1
ATOM 774 C CA . LEU A 1 99 ? -36.201 -3.647 35.569 1.00 65.38 99 LEU A CA 1
ATOM 775 C C . LEU A 1 99 ? -37.419 -3.881 36.462 1.00 65.38 99 LEU A C 1
ATOM 777 O O . LEU A 1 99 ? -38.245 -2.980 36.645 1.00 65.38 99 LEU A O 1
ATOM 781 N N . TYR A 1 100 ? -37.528 -5.089 37.013 1.00 65.25 100 TYR A N 1
ATOM 782 C CA . TYR A 1 100 ? -38.482 -5.360 38.079 1.00 65.25 100 TYR A CA 1
ATOM 783 C C . TYR A 1 100 ? -38.006 -4.654 39.362 1.00 65.25 100 TYR A C 1
ATOM 785 O O . TYR A 1 100 ? -36.801 -4.598 39.613 1.00 65.25 100 TYR A O 1
ATOM 793 N N . PRO A 1 101 ? -38.905 -4.074 40.175 1.00 63.94 101 PRO A N 1
ATOM 794 C CA . PRO A 1 101 ? -38.513 -3.397 41.410 1.00 63.94 101 PRO A CA 1
ATOM 795 C C . PRO A 1 101 ? -37.720 -4.343 42.331 1.00 63.94 101 PRO A C 1
ATOM 797 O O . PRO A 1 101 ? -38.275 -5.323 42.823 1.00 63.94 101 PRO A O 1
ATOM 800 N N . GLY A 1 102 ? -36.434 -4.039 42.544 1.00 67.44 102 GLY A N 1
ATOM 801 C CA . GLY A 1 102 ? -35.483 -4.860 43.305 1.00 67.44 102 GLY A CA 1
ATOM 802 C C . GLY A 1 102 ? -34.259 -5.339 42.512 1.00 67.44 102 GLY A C 1
ATOM 803 O O . GLY A 1 102 ? -33.270 -5.688 43.141 1.00 67.44 102 GLY A O 1
ATOM 804 N N . ASP A 1 103 ? -34.290 -5.313 41.174 1.00 66.50 103 ASP A N 1
ATOM 805 C CA . ASP A 1 103 ? -33.114 -5.604 40.337 1.00 66.50 103 ASP A CA 1
ATOM 806 C C . ASP A 1 103 ? -32.244 -4.336 40.172 1.00 66.50 103 ASP A C 1
ATOM 808 O O . ASP A 1 103 ? -32.769 -3.246 39.907 1.00 66.50 103 ASP A O 1
ATOM 812 N N . GLU A 1 104 ? -30.919 -4.466 40.303 1.00 61.78 104 GLU A N 1
ATOM 813 C CA . GLU A 1 104 ? -29.963 -3.374 40.081 1.00 61.78 104 GLU A CA 1
ATOM 814 C C . GLU A 1 104 ? -29.445 -3.383 38.633 1.00 61.78 104 GLU A C 1
ATOM 816 O O . GLU A 1 104 ? -29.114 -4.418 38.053 1.00 61.78 104 GLU A O 1
ATOM 821 N N . LEU A 1 105 ? -29.374 -2.198 38.023 1.00 59.16 105 LEU A N 1
ATOM 822 C CA . LEU A 1 105 ? -28.777 -2.023 36.704 1.00 59.16 105 LEU A CA 1
ATOM 823 C C . LEU A 1 105 ? -27.303 -1.662 36.876 1.00 59.16 105 LEU A C 1
ATOM 825 O O . LEU A 1 105 ? -26.967 -0.509 37.147 1.00 59.16 105 LEU A O 1
ATOM 829 N N . ASN A 1 106 ? -26.426 -2.644 36.685 1.00 61.62 106 ASN A N 1
ATOM 830 C CA . ASN A 1 106 ? -24.995 -2.398 36.631 1.00 61.62 106 ASN A CA 1
ATOM 831 C C . ASN A 1 106 ? -24.576 -2.113 35.183 1.00 61.62 106 ASN A C 1
ATOM 833 O O . ASN A 1 106 ? -24.510 -3.011 34.342 1.00 61.62 106 ASN A O 1
ATOM 837 N N . LEU A 1 107 ? -24.281 -0.845 34.888 1.00 59.22 107 LEU A N 1
ATOM 838 C CA . LEU A 1 107 ? -23.629 -0.472 33.637 1.00 59.22 107 LEU A CA 1
ATOM 839 C C . LEU A 1 107 ? -22.187 -0.985 33.688 1.00 59.22 107 LEU A C 1
ATOM 841 O O . LEU A 1 107 ? -21.280 -0.267 34.116 1.00 59.22 107 LEU A O 1
ATOM 845 N N . GLN A 1 108 ? -21.967 -2.216 33.228 1.00 62.31 108 GLN A N 1
ATOM 846 C CA . GLN A 1 108 ? -20.625 -2.733 32.983 1.00 62.31 108 GLN A CA 1
ATOM 847 C C . GLN A 1 108 ? -20.010 -1.890 31.861 1.00 62.31 108 GLN A C 1
ATOM 849 O O . GLN A 1 108 ? -20.199 -2.147 30.669 1.00 62.31 108 GLN A O 1
ATOM 854 N N . THR A 1 109 ? -19.323 -0.813 32.243 1.00 58.94 109 THR A N 1
ATOM 855 C CA . THR A 1 109 ? -18.562 0.004 31.306 1.00 58.94 109 THR A CA 1
ATOM 856 C C . THR A 1 109 ? -17.430 -0.876 30.809 1.00 58.94 109 THR A C 1
ATOM 858 O O . THR A 1 109 ? -16.486 -1.201 31.527 1.00 58.94 109 THR A O 1
ATOM 861 N N . ALA A 1 110 ? -17.571 -1.367 29.583 1.00 58.84 110 ALA A N 1
ATOM 862 C CA . ALA A 1 110 ? -16.541 -2.173 28.971 1.00 58.84 110 ALA A CA 1
ATOM 863 C C . ALA A 1 110 ? -15.304 -1.292 28.804 1.00 58.84 110 ALA A C 1
ATOM 865 O O . ALA A 1 110 ? -15.267 -0.495 27.869 1.00 58.84 110 ALA A O 1
ATOM 866 N N . GLN A 1 111 ? -14.331 -1.419 29.715 1.00 57.56 111 GLN A N 1
ATOM 867 C CA . GLN A 1 111 ? -13.135 -0.580 29.730 1.00 57.56 111 GLN A CA 1
ATOM 868 C C . GLN A 1 111 ? -12.594 -0.383 28.311 1.00 57.56 111 GLN A C 1
ATOM 870 O O . GLN A 1 111 ? -12.391 -1.335 27.542 1.00 57.56 111 GLN A O 1
ATOM 875 N N . ASP A 1 112 ? -12.443 0.885 27.946 1.00 58.03 112 ASP A N 1
ATOM 876 C CA . ASP A 1 112 ? -11.985 1.301 26.635 1.00 58.03 112 ASP A CA 1
ATOM 877 C C . ASP A 1 112 ? -10.544 0.843 26.423 1.00 58.03 112 ASP A C 1
ATOM 879 O O . ASP A 1 112 ? -9.597 1.339 27.029 1.00 58.03 112 ASP A O 1
ATOM 883 N N . SER A 1 113 ? -10.368 -0.108 25.512 1.00 55.91 113 SER A N 1
ATOM 884 C CA . SER A 1 113 ? -9.066 -0.522 24.990 1.00 55.91 113 SER A CA 1
ATOM 885 C C . SER A 1 113 ? -8.612 0.368 23.821 1.00 55.91 113 SER A C 1
ATOM 887 O O . SER A 1 113 ? -7.828 -0.067 22.980 1.00 55.91 113 SER A O 1
ATOM 889 N N . ASP A 1 114 ? -9.117 1.603 23.738 1.00 60.62 114 ASP A N 1
ATOM 890 C CA . ASP A 1 114 ? -8.952 2.501 22.584 1.00 60.62 114 ASP A CA 1
ATOM 891 C C . ASP A 1 114 ? -7.498 2.991 22.400 1.00 60.62 114 ASP A C 1
ATOM 893 O O . ASP A 1 114 ? -7.074 3.354 21.305 1.00 60.62 114 ASP A O 1
ATOM 897 N N . ASN A 1 115 ? -6.672 2.887 23.448 1.00 64.25 115 ASN A N 1
ATOM 898 C CA . ASN A 1 115 ? -5.281 3.361 23.454 1.00 64.25 115 ASN A CA 1
ATOM 899 C C . ASN A 1 115 ? -4.313 2.613 22.514 1.00 64.25 115 ASN A C 1
ATOM 901 O O . ASN A 1 115 ? -3.172 3.046 22.363 1.00 64.25 115 ASN A O 1
ATOM 905 N N . GLY A 1 116 ? -4.717 1.499 21.893 1.00 78.50 116 GLY A N 1
ATOM 906 C CA . GLY A 1 116 ? -3.839 0.699 21.025 1.00 78.50 116 GLY A CA 1
ATOM 907 C C . GLY A 1 116 ? -4.263 0.603 19.560 1.00 78.50 116 GLY A C 1
ATOM 908 O O . GLY A 1 116 ? -3.440 0.237 18.719 1.00 78.50 116 GLY A O 1
ATOM 909 N N . PHE A 1 117 ? -5.521 0.916 19.237 1.00 84.06 117 PHE A N 1
ATOM 910 C CA . PHE A 1 117 ? -6.090 0.624 17.918 1.00 84.06 117 PHE A CA 1
ATOM 911 C C . PHE A 1 117 ? -5.428 1.451 16.812 1.00 84.06 117 PHE A C 1
ATOM 913 O O . PHE A 1 117 ? -4.918 0.895 15.842 1.00 84.06 117 PHE A O 1
ATOM 920 N N . SER A 1 118 ? -5.356 2.770 17.000 1.00 85.75 118 SER A N 1
ATOM 921 C CA . SER A 1 118 ? -4.777 3.696 16.020 1.00 85.75 118 SER A CA 1
ATOM 922 C C . SER A 1 118 ? -3.288 3.432 15.775 1.00 85.75 118 SER A C 1
ATOM 924 O O . SER A 1 118 ? -2.836 3.437 14.632 1.00 85.75 118 SER A O 1
ATOM 926 N N . ALA A 1 119 ? -2.517 3.132 16.824 1.00 88.62 119 ALA A N 1
ATOM 927 C CA . ALA A 1 119 ? -1.096 2.809 16.704 1.00 88.62 119 ALA A CA 1
ATOM 928 C C . ALA A 1 119 ? -0.864 1.501 15.929 1.00 88.62 119 ALA A C 1
ATOM 930 O O . ALA A 1 119 ? 0.037 1.418 15.089 1.00 88.62 119 ALA A O 1
ATOM 931 N N . LEU A 1 120 ? -1.693 0.487 16.182 1.00 88.94 120 LEU A N 1
ATOM 932 C CA . LEU A 1 120 ? -1.621 -0.792 15.490 1.00 88.94 120 LEU A CA 1
ATOM 933 C C . LEU A 1 120 ? -2.071 -0.669 14.025 1.00 88.94 120 LEU A C 1
ATOM 935 O O . LEU A 1 120 ? -1.404 -1.207 13.139 1.00 88.94 120 LEU A O 1
ATOM 939 N N . GLU A 1 121 ? -3.153 0.064 13.751 1.00 89.69 121 GLU A N 1
ATOM 940 C CA . GLU A 1 121 ? -3.620 0.352 12.391 1.00 89.69 121 GLU A CA 1
ATOM 941 C C . GLU A 1 121 ? -2.543 1.093 11.589 1.00 89.69 121 GLU A C 1
ATOM 943 O O . GLU A 1 121 ? -2.189 0.682 10.481 1.00 89.69 121 GLU A O 1
ATOM 948 N N . GLN A 1 122 ? -1.931 2.123 12.181 1.00 91.31 122 GLN A N 1
ATOM 949 C CA . GLN A 1 122 ? -0.807 2.829 11.572 1.00 91.31 122 GLN A CA 1
ATOM 950 C C . GLN A 1 122 ? 0.384 1.902 11.304 1.00 91.31 122 GLN A C 1
ATOM 952 O O . GLN A 1 122 ? 1.009 2.007 10.248 1.00 91.31 122 GLN A O 1
ATOM 957 N N . ALA A 1 123 ? 0.714 0.987 12.221 1.00 91.50 123 ALA A N 1
ATOM 958 C CA . ALA A 1 123 ? 1.789 0.021 12.009 1.00 91.50 123 ALA A CA 1
ATOM 959 C C . ALA A 1 123 ? 1.485 -0.916 10.827 1.00 91.50 123 ALA A C 1
ATOM 961 O O . ALA A 1 123 ? 2.340 -1.107 9.961 1.00 91.50 123 ALA A O 1
ATOM 962 N N . LEU A 1 124 ? 0.260 -1.448 10.738 1.00 92.75 124 LEU A N 1
ATOM 963 C CA . LEU A 1 124 ? -0.195 -2.269 9.608 1.00 92.75 124 LEU A CA 1
ATOM 964 C C . LEU A 1 124 ? -0.106 -1.512 8.279 1.00 92.75 124 LEU A C 1
ATOM 966 O O . LEU A 1 124 ? 0.458 -2.036 7.317 1.00 92.75 124 LEU A O 1
ATOM 970 N N . LEU A 1 125 ? -0.589 -0.269 8.235 1.00 92.62 125 LEU A N 1
ATOM 971 C CA . LEU A 1 125 ? -0.509 0.579 7.045 1.00 92.62 125 LEU A CA 1
ATOM 972 C C . LEU A 1 125 ? 0.940 0.855 6.629 1.00 92.62 125 LEU A C 1
ATOM 974 O O . LEU A 1 125 ? 1.239 0.831 5.437 1.00 92.62 125 LEU A O 1
ATOM 978 N N . ARG A 1 126 ? 1.865 1.048 7.578 1.00 91.75 126 ARG A N 1
ATOM 979 C CA . ARG A 1 126 ? 3.302 1.196 7.279 1.00 91.75 126 ARG A CA 1
ATOM 980 C C . ARG A 1 126 ? 3.903 -0.075 6.675 1.00 91.75 126 ARG A C 1
ATOM 982 O O . ARG A 1 126 ? 4.680 0.026 5.729 1.00 91.75 126 ARG A O 1
ATOM 989 N N . TYR A 1 127 ? 3.531 -1.260 7.164 1.00 93.12 127 TYR A N 1
ATOM 990 C CA . TYR A 1 127 ? 3.971 -2.529 6.564 1.00 93.12 127 TYR A CA 1
ATOM 991 C C . TYR A 1 127 ? 3.438 -2.709 5.139 1.00 93.12 127 TYR A C 1
ATOM 993 O O . TYR A 1 127 ? 4.180 -3.135 4.253 1.00 93.12 127 TYR A O 1
ATOM 1001 N N . ILE A 1 128 ? 2.172 -2.356 4.902 1.00 94.06 128 ILE A N 1
ATOM 1002 C CA . ILE A 1 128 ? 1.570 -2.399 3.564 1.00 94.06 128 ILE A CA 1
ATOM 1003 C C . ILE A 1 128 ? 2.282 -1.408 2.632 1.00 94.06 128 ILE A C 1
ATOM 1005 O O . ILE A 1 128 ? 2.653 -1.769 1.517 1.00 94.06 128 ILE A O 1
ATOM 1009 N N . ALA A 1 129 ? 2.537 -0.184 3.100 1.00 92.50 129 ALA A N 1
ATOM 1010 C CA . ALA A 1 129 ? 3.251 0.848 2.351 1.00 92.50 129 ALA A CA 1
ATOM 1011 C C . ALA A 1 129 ? 4.658 0.375 1.936 1.00 92.50 129 ALA A C 1
ATOM 1013 O O . ALA A 1 129 ? 5.015 0.435 0.756 1.00 92.50 129 ALA A O 1
ATOM 1014 N N . ALA A 1 130 ? 5.403 -0.217 2.877 1.00 89.94 130 ALA A N 1
ATOM 1015 C CA . ALA A 1 130 ? 6.728 -0.778 2.624 1.00 89.94 130 ALA A CA 1
ATOM 1016 C C . ALA A 1 130 ? 6.715 -1.887 1.554 1.00 89.94 130 ALA A C 1
ATOM 1018 O O . ALA A 1 130 ? 7.586 -1.908 0.688 1.00 89.94 130 ALA A O 1
ATOM 1019 N N . GLY A 1 131 ? 5.715 -2.778 1.560 1.00 89.50 131 GLY A N 1
ATOM 1020 C CA . GLY A 1 131 ? 5.598 -3.833 0.546 1.00 89.50 131 GLY A CA 1
ATOM 1021 C C . GLY A 1 131 ? 5.169 -3.332 -0.842 1.00 89.50 131 GLY A C 1
ATOM 1022 O O . GLY A 1 131 ? 5.515 -3.938 -1.858 1.00 89.50 131 GLY A O 1
ATOM 1023 N N . LEU A 1 132 ? 4.458 -2.202 -0.908 1.00 89.38 132 LEU A N 1
ATOM 1024 C CA . LEU A 1 132 ? 4.032 -1.575 -2.165 1.00 89.38 132 LEU A CA 1
ATOM 1025 C C . LEU A 1 132 ? 5.072 -0.613 -2.762 1.00 89.38 132 LEU A C 1
ATOM 1027 O O . LEU A 1 132 ? 4.923 -0.207 -3.918 1.00 89.38 132 LEU A O 1
ATOM 1031 N N . GLY A 1 133 ? 6.134 -0.279 -2.024 1.00 87.62 133 GLY A N 1
ATOM 1032 C CA . GLY A 1 133 ? 7.144 0.689 -2.462 1.00 87.62 133 GLY A CA 1
ATOM 1033 C C . GLY A 1 133 ? 6.624 2.130 -2.477 1.00 87.62 133 GLY A C 1
ATOM 1034 O O . GLY A 1 133 ? 7.058 2.938 -3.295 1.00 87.62 133 GLY A O 1
ATOM 1035 N N . VAL A 1 134 ? 5.657 2.437 -1.608 1.00 91.81 134 VAL A N 1
ATOM 1036 C CA . VAL A 1 134 ? 5.029 3.758 -1.470 1.00 91.81 134 VAL A CA 1
ATOM 1037 C C . VAL A 1 134 ? 5.194 4.218 -0.025 1.00 91.81 134 VAL A C 1
ATOM 1039 O O . VAL A 1 134 ? 5.217 3.394 0.885 1.00 91.81 134 VAL A O 1
ATOM 1042 N N . SER A 1 135 ? 5.321 5.522 0.210 1.00 91.88 135 SER A N 1
ATOM 1043 C CA . SER A 1 135 ? 5.408 6.036 1.578 1.00 91.88 135 SER A CA 1
ATOM 1044 C C . SER A 1 135 ? 4.069 5.926 2.324 1.00 91.88 135 SER A C 1
ATOM 1046 O O . SER A 1 135 ? 2.997 5.938 1.709 1.00 91.88 135 SER A O 1
ATOM 1048 N N . TYR A 1 136 ? 4.114 5.835 3.659 1.00 91.75 136 TYR A N 1
ATOM 1049 C CA . TYR A 1 136 ? 2.906 5.757 4.494 1.00 91.75 136 TYR A CA 1
ATOM 1050 C C . TYR A 1 136 ? 1.968 6.937 4.229 1.00 91.75 136 TYR A C 1
ATOM 1052 O O . TYR A 1 136 ? 0.778 6.737 4.018 1.00 91.75 136 TYR A O 1
ATOM 1060 N N . GLU A 1 137 ? 2.520 8.147 4.153 1.00 91.81 137 GLU A N 1
ATOM 1061 C CA . GLU A 1 137 ? 1.758 9.381 3.964 1.00 91.81 137 GLU A CA 1
ATOM 1062 C C . GLU A 1 137 ? 1.039 9.400 2.616 1.00 91.81 137 GLU A C 1
ATOM 1064 O O . GLU A 1 137 ? -0.073 9.903 2.508 1.00 91.81 137 GLU A O 1
ATOM 1069 N N . GLN A 1 138 ? 1.652 8.841 1.570 1.00 90.38 138 GLN A N 1
ATOM 1070 C CA . GLN A 1 138 ? 1.007 8.734 0.264 1.00 90.38 138 GLN A CA 1
ATOM 1071 C C . GLN A 1 138 ? -0.083 7.662 0.236 1.00 90.38 138 GLN A C 1
ATOM 1073 O O . GLN A 1 138 ? -1.088 7.845 -0.453 1.00 90.38 138 GLN A O 1
ATOM 1078 N N . LEU A 1 139 ? 0.110 6.559 0.966 1.00 90.88 139 LEU A N 1
ATOM 1079 C CA . LEU A 1 139 ? -0.852 5.462 1.034 1.00 90.88 139 LEU A CA 1
ATOM 1080 C C . LEU A 1 139 ? -2.102 5.854 1.836 1.00 90.88 139 LEU A C 1
ATOM 1082 O O . LEU A 1 139 ? -3.216 5.678 1.349 1.00 90.88 139 LEU A O 1
ATOM 1086 N N . SER A 1 140 ? -1.920 6.381 3.050 1.00 90.31 140 SER A N 1
ATOM 1087 C CA . SER A 1 140 ? -3.012 6.757 3.961 1.00 90.31 140 SER A CA 1
ATOM 1088 C C . SER A 1 140 ? -3.564 8.160 3.699 1.00 90.31 140 SER A C 1
ATOM 1090 O O . SER A 1 140 ? -4.653 8.481 4.167 1.00 90.31 140 SER A O 1
ATOM 1092 N N . ARG A 1 141 ? -2.827 9.001 2.957 1.00 89.25 141 ARG A N 1
ATOM 1093 C CA . ARG A 1 141 ? -3.076 10.449 2.806 1.00 89.25 141 ARG A CA 1
ATOM 1094 C C . ARG A 1 141 ? -3.079 11.219 4.126 1.00 89.25 141 ARG A C 1
ATOM 1096 O O . ARG A 1 141 ? -3.580 12.341 4.185 1.00 89.25 141 ARG A O 1
ATOM 1103 N N . ASP A 1 142 ? -2.491 10.640 5.163 1.00 89.50 142 ASP A N 1
ATOM 1104 C CA . ASP A 1 142 ? -2.320 11.284 6.452 1.00 89.50 142 ASP A CA 1
ATOM 1105 C C . ASP A 1 142 ? -0.953 11.976 6.524 1.00 89.50 142 ASP A C 1
ATOM 1107 O O 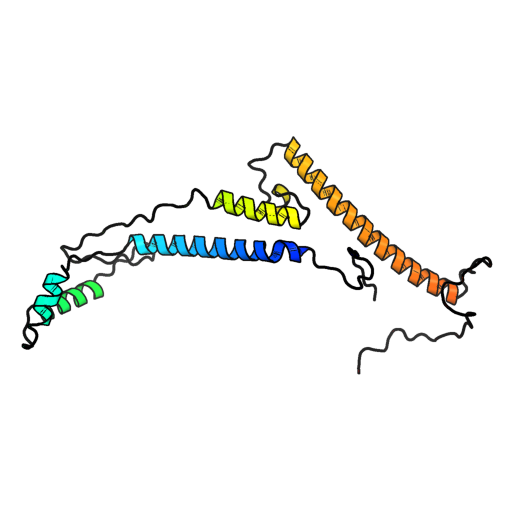. ASP A 1 142 ? 0.100 11.336 6.524 1.00 89.50 142 ASP A O 1
ATOM 1111 N N . TYR A 1 143 ? -0.993 13.306 6.591 1.00 89.31 143 TYR A N 1
ATOM 1112 C CA . TYR A 1 143 ? 0.177 14.173 6.747 1.00 89.31 143 TYR A CA 1
ATOM 1113 C C . TYR A 1 143 ? 0.219 14.848 8.127 1.00 89.31 143 TYR A C 1
ATOM 1115 O O . TYR A 1 143 ? 1.039 15.736 8.345 1.00 89.31 143 TYR A O 1
ATOM 1123 N N . SER A 1 144 ? -0.649 14.450 9.066 1.00 87.81 144 SER A N 1
ATOM 1124 C CA . SER A 1 144 ? -0.787 15.105 10.377 1.00 87.81 144 SER A CA 1
ATOM 1125 C C . SER A 1 144 ? 0.499 15.101 11.212 1.00 87.81 144 SER A C 1
ATOM 1127 O O . SER A 1 144 ? 0.764 16.054 11.939 1.00 87.81 144 SER A O 1
ATOM 1129 N N . GLN A 1 145 ? 1.318 14.056 11.080 1.00 86.06 145 GLN A N 1
ATOM 1130 C CA . GLN A 1 145 ? 2.542 13.845 11.863 1.00 86.06 145 GLN A CA 1
ATOM 1131 C C . GLN A 1 145 ? 3.826 14.182 11.083 1.00 86.06 145 GLN A C 1
ATOM 1133 O O . GLN A 1 145 ? 4.923 13.798 11.489 1.00 86.06 145 GLN A O 1
ATOM 1138 N N . VAL A 1 146 ? 3.714 14.853 9.930 1.00 89.94 146 VAL A N 1
ATOM 1139 C CA . VAL A 1 146 ? 4.819 15.009 8.973 1.00 89.94 146 VAL A CA 1
ATOM 1140 C C . VAL A 1 146 ? 5.045 16.485 8.652 1.00 89.94 146 VAL A C 1
ATOM 1142 O O . VAL A 1 146 ? 4.119 17.223 8.329 1.00 89.94 146 VAL A O 1
ATOM 1145 N N . SER A 1 147 ? 6.297 16.939 8.742 1.00 93.25 147 SER A N 1
ATOM 1146 C CA . SER A 1 147 ? 6.671 18.304 8.375 1.00 93.25 147 SER A CA 1
ATOM 1147 C C . SER A 1 147 ? 6.791 18.454 6.855 1.00 93.25 147 SER A C 1
ATOM 1149 O O . SER A 1 147 ? 6.903 17.480 6.111 1.00 93.25 147 SER A O 1
ATOM 1151 N N . TYR A 1 148 ? 6.808 19.693 6.358 1.00 89.69 148 TYR A N 1
ATOM 1152 C CA . TYR A 1 148 ? 6.907 19.952 4.917 1.00 89.69 148 TYR A CA 1
ATOM 1153 C C . TYR A 1 148 ? 8.139 19.291 4.266 1.00 89.69 148 TYR A C 1
ATOM 1155 O O . TYR A 1 148 ? 8.053 18.757 3.158 1.00 89.69 148 TYR A O 1
ATOM 1163 N N . SER A 1 149 ? 9.287 19.297 4.953 1.00 92.56 149 SER A N 1
ATOM 1164 C CA . SER A 1 149 ? 10.521 18.698 4.437 1.00 92.56 149 SER A CA 1
ATOM 1165 C C . SER A 1 149 ? 10.435 17.175 4.361 1.00 92.56 149 SER A C 1
ATOM 1167 O O . SER A 1 149 ? 10.839 16.608 3.344 1.00 92.56 149 SER A O 1
ATOM 1169 N N . SER A 1 150 ? 9.868 16.512 5.372 1.00 89.50 150 SER A N 1
ATOM 1170 C CA . SER A 1 150 ? 9.685 15.059 5.346 1.00 89.50 150 SER A CA 1
ATOM 1171 C C . SER A 1 150 ? 8.594 14.631 4.365 1.00 89.50 150 SER A C 1
ATOM 1173 O O . SER A 1 150 ? 8.805 13.664 3.638 1.00 89.50 150 SER A O 1
ATOM 1175 N N . ALA A 1 151 ? 7.503 15.392 4.227 1.00 90.38 151 ALA A N 1
ATOM 1176 C CA . ALA A 1 151 ? 6.453 15.120 3.241 1.00 90.38 151 ALA A CA 1
ATOM 1177 C C . ALA A 1 151 ? 6.976 15.225 1.798 1.00 90.38 151 ALA A C 1
ATOM 1179 O O . ALA A 1 151 ? 6.642 14.417 0.932 1.00 90.38 151 ALA A O 1
ATOM 1180 N N . ARG A 1 152 ? 7.849 16.204 1.522 1.00 91.38 152 ARG A N 1
ATOM 1181 C CA . ARG A 1 152 ? 8.513 16.312 0.216 1.00 91.38 152 ARG A CA 1
ATOM 1182 C C . ARG A 1 152 ? 9.527 15.187 -0.001 1.00 91.38 152 ARG A C 1
ATOM 1184 O O . ARG A 1 152 ? 9.641 14.688 -1.119 1.00 91.38 152 ARG A O 1
ATOM 1191 N N . ALA A 1 153 ? 10.269 14.795 1.036 1.00 92.06 153 ALA A N 1
ATOM 1192 C CA . ALA A 1 153 ? 11.224 13.693 0.955 1.00 92.06 153 ALA A CA 1
ATOM 1193 C C . ALA A 1 153 ? 10.525 12.363 0.630 1.00 92.06 153 ALA A C 1
ATOM 1195 O O . ALA A 1 153 ? 10.918 11.699 -0.329 1.00 92.06 153 ALA A O 1
ATOM 1196 N N . SER A 1 154 ? 9.445 12.034 1.344 1.00 90.12 154 SER A N 1
ATOM 1197 C CA . SER A 1 154 ? 8.666 10.810 1.123 1.00 90.12 154 SER A CA 1
ATOM 1198 C C . SER A 1 154 ? 7.990 10.790 -0.254 1.00 90.12 154 SER A C 1
ATOM 1200 O O . SER A 1 154 ? 7.957 9.759 -0.937 1.00 90.12 154 SER A O 1
ATOM 1202 N N . ALA A 1 155 ? 7.547 11.958 -0.736 1.00 89.62 155 ALA A N 1
ATOM 1203 C CA . ALA A 1 155 ? 7.019 12.089 -2.086 1.00 89.62 155 ALA A CA 1
ATOM 1204 C C . ALA A 1 155 ? 8.078 11.870 -3.174 1.00 89.62 155 ALA A C 1
ATOM 1206 O O . ALA A 1 155 ? 7.811 11.190 -4.167 1.00 89.62 155 ALA A O 1
ATOM 1207 N N . ASN A 1 156 ? 9.283 12.410 -2.985 1.00 92.31 156 ASN A N 1
ATOM 1208 C CA . ASN A 1 156 ? 10.392 12.222 -3.917 1.00 92.31 156 ASN A CA 1
ATOM 1209 C C . ASN A 1 156 ? 10.873 10.766 -3.959 1.00 92.31 156 ASN A C 1
ATOM 1211 O O . ASN A 1 156 ? 11.201 10.269 -5.036 1.00 92.31 156 ASN A O 1
ATOM 1215 N N . GLU A 1 157 ? 10.913 10.075 -2.820 1.00 89.12 157 GLU A N 1
ATOM 1216 C CA . GLU A 1 157 ? 11.267 8.654 -2.753 1.00 89.12 157 GLU A CA 1
ATOM 1217 C C . GLU A 1 157 ? 10.286 7.801 -3.568 1.00 89.12 157 GLU A C 1
ATOM 1219 O O . GLU A 1 157 ? 10.690 7.096 -4.497 1.00 89.12 157 GLU A O 1
ATOM 1224 N N . SER A 1 158 ? 8.988 7.971 -3.313 1.00 91.44 158 SER A N 1
ATOM 1225 C CA . SER A 1 158 ? 7.930 7.265 -4.044 1.00 91.44 158 SER A CA 1
ATOM 1226 C C . SER A 1 158 ? 7.931 7.624 -5.540 1.00 91.44 158 SER A C 1
ATOM 1228 O O . SER A 1 158 ? 7.728 6.772 -6.406 1.00 91.44 158 SER A O 1
ATOM 1230 N N . TRP A 1 159 ? 8.246 8.877 -5.888 1.00 91.38 159 TRP A N 1
ATOM 1231 C CA . TRP A 1 159 ? 8.388 9.302 -7.284 1.00 91.38 159 TRP A CA 1
ATOM 1232 C C . TRP A 1 159 ? 9.507 8.559 -8.024 1.00 91.38 159 TRP A C 1
ATOM 1234 O O . TRP A 1 159 ? 9.324 8.169 -9.181 1.00 91.38 159 TRP A O 1
ATOM 1244 N N . ARG A 1 160 ? 10.654 8.317 -7.373 1.00 90.81 160 ARG A N 1
ATOM 1245 C CA . ARG A 1 160 ? 11.757 7.541 -7.968 1.00 90.81 160 ARG A CA 1
ATOM 1246 C C . ARG A 1 160 ? 11.329 6.107 -8.268 1.00 90.81 160 ARG A C 1
ATOM 1248 O O . ARG A 1 160 ? 11.660 5.604 -9.343 1.00 90.81 160 ARG A O 1
ATOM 1255 N N . TYR A 1 161 ? 10.561 5.491 -7.369 1.00 90.00 161 TYR A N 1
ATOM 1256 C CA . TYR A 1 161 ? 9.988 4.163 -7.584 1.00 90.00 161 TYR A CA 1
ATOM 1257 C C . TYR A 1 161 ? 9.085 4.132 -8.831 1.00 90.00 161 TYR A C 1
ATOM 1259 O O . TYR A 1 161 ? 9.304 3.335 -9.749 1.00 90.00 161 TYR A O 1
ATOM 1267 N N . PHE A 1 162 ? 8.138 5.071 -8.946 1.00 91.25 162 PHE A N 1
ATOM 1268 C CA . PHE A 1 162 ? 7.247 5.148 -10.111 1.00 91.25 162 PHE A CA 1
ATOM 1269 C C . PHE A 1 162 ? 7.982 5.435 -11.423 1.00 91.25 162 PHE A C 1
ATOM 1271 O O . PHE A 1 162 ? 7.634 4.870 -12.463 1.00 91.25 162 PHE A O 1
ATOM 1278 N N . LEU A 1 163 ? 9.002 6.297 -11.399 1.00 92.44 163 LEU A N 1
ATOM 1279 C CA . LEU A 1 163 ? 9.791 6.616 -12.587 1.00 92.44 163 LEU A CA 1
ATOM 1280 C C . LEU A 1 163 ? 10.562 5.392 -13.099 1.00 92.44 163 LEU A C 1
ATOM 1282 O O . LEU A 1 163 ? 10.602 5.164 -14.310 1.00 92.44 163 LEU A O 1
ATOM 1286 N N . GLY A 1 164 ? 11.116 4.584 -12.188 1.00 90.56 164 GLY A N 1
ATOM 1287 C CA . GLY A 1 164 ? 11.768 3.316 -12.519 1.00 90.56 164 GLY A CA 1
ATOM 1288 C C . GLY A 1 164 ? 10.822 2.370 -13.256 1.00 90.56 164 GLY A C 1
ATOM 1289 O O . GLY A 1 164 ? 11.114 1.948 -14.378 1.00 90.56 164 GLY A O 1
ATOM 1290 N N . ARG A 1 165 ? 9.631 2.137 -12.690 1.00 88.50 165 ARG A N 1
ATOM 1291 C CA . ARG A 1 165 ? 8.615 1.274 -13.314 1.00 88.50 165 ARG A CA 1
ATOM 1292 C C . ARG A 1 165 ? 8.138 1.800 -14.664 1.00 88.50 165 ARG A C 1
ATOM 1294 O O . ARG A 1 165 ? 8.032 1.034 -15.620 1.00 88.50 165 ARG A O 1
ATOM 1301 N N . ARG A 1 166 ? 7.902 3.111 -14.785 1.00 91.19 166 ARG A N 1
ATOM 1302 C CA . ARG A 1 166 ? 7.514 3.742 -16.061 1.00 91.19 166 ARG A CA 1
ATOM 1303 C C . ARG A 1 166 ? 8.573 3.541 -17.138 1.00 91.19 166 ARG A C 1
ATOM 1305 O O . ARG A 1 166 ? 8.226 3.180 -18.259 1.00 91.19 166 ARG A O 1
ATOM 1312 N N . ARG A 1 167 ? 9.851 3.739 -16.803 1.00 91.31 167 ARG A N 1
ATOM 1313 C CA . ARG A 1 167 ? 10.962 3.535 -17.740 1.00 91.31 167 ARG A CA 1
ATOM 1314 C C . ARG A 1 167 ? 11.039 2.083 -18.207 1.00 91.31 167 ARG A C 1
ATOM 1316 O O . ARG A 1 167 ? 11.233 1.852 -19.397 1.00 91.31 167 ARG A O 1
ATOM 1323 N N . PHE A 1 168 ? 10.859 1.128 -17.297 1.00 88.62 168 PHE A N 1
ATOM 1324 C CA . PHE A 1 168 ? 10.910 -0.294 -17.625 1.00 88.62 168 PHE A CA 1
ATOM 1325 C C . PHE A 1 168 ? 9.755 -0.716 -18.545 1.00 88.62 168 PHE A C 1
ATOM 1327 O O . PHE A 1 168 ? 9.987 -1.281 -19.614 1.00 88.62 168 PHE A O 1
ATOM 1334 N N . ILE A 1 169 ? 8.515 -0.387 -18.170 1.00 88.81 169 ILE A N 1
ATOM 1335 C CA . ILE A 1 169 ? 7.314 -0.764 -18.929 1.00 88.81 169 ILE A CA 1
ATOM 1336 C C . ILE A 1 169 ? 7.335 -0.122 -20.321 1.00 88.81 169 ILE A C 1
ATOM 1338 O O . ILE A 1 169 ? 7.170 -0.822 -21.320 1.00 88.81 169 ILE A O 1
ATOM 1342 N N . ALA A 1 170 ? 7.593 1.189 -20.401 1.00 91.38 170 ALA A N 1
ATOM 1343 C CA . ALA A 1 170 ? 7.639 1.900 -21.676 1.00 91.38 170 ALA A CA 1
ATOM 1344 C C . ALA A 1 170 ? 8.798 1.414 -22.559 1.00 91.38 170 ALA A C 1
ATOM 1346 O O . ALA A 1 170 ? 8.606 1.188 -23.752 1.00 91.38 170 ALA A O 1
ATOM 1347 N N . GLY A 1 171 ? 9.983 1.200 -21.977 1.00 90.56 171 GLY A N 1
ATOM 1348 C CA . GLY A 1 171 ? 11.154 0.715 -22.706 1.00 90.56 171 GLY A CA 1
ATOM 1349 C C . GLY A 1 171 ? 10.952 -0.685 -23.284 1.00 90.56 171 GLY A C 1
ATOM 1350 O O . GLY A 1 171 ? 11.310 -0.931 -24.436 1.00 90.56 171 GLY A O 1
ATOM 1351 N N . ARG A 1 172 ? 10.321 -1.592 -22.529 1.00 88.94 172 ARG A N 1
ATOM 1352 C CA . ARG A 1 172 ? 10.053 -2.963 -22.985 1.00 88.94 172 ARG A CA 1
ATOM 1353 C C . ARG A 1 172 ? 8.942 -3.010 -24.033 1.00 88.94 172 ARG A C 1
ATOM 1355 O O . ARG A 1 172 ? 9.106 -3.702 -25.034 1.00 88.94 172 ARG A O 1
ATOM 1362 N N . LEU A 1 173 ? 7.875 -2.227 -23.850 1.00 90.94 173 LEU A N 1
ATOM 1363 C CA . LEU A 1 173 ? 6.813 -2.066 -24.849 1.00 90.94 173 LEU A CA 1
ATOM 1364 C C . LEU A 1 173 ? 7.381 -1.559 -26.179 1.00 90.94 173 LEU A C 1
ATOM 1366 O O . LEU A 1 173 ? 7.172 -2.181 -27.219 1.00 90.94 173 LEU A O 1
ATOM 1370 N N . ALA A 1 174 ? 8.126 -0.451 -26.134 1.00 92.69 174 ALA A N 1
ATOM 1371 C CA . ALA A 1 174 ? 8.696 0.171 -27.321 1.00 92.69 174 ALA A CA 1
ATOM 1372 C C . ALA A 1 174 ? 9.674 -0.770 -28.034 1.00 92.69 174 ALA A C 1
ATOM 1374 O O . ALA A 1 174 ? 9.611 -0.896 -29.253 1.00 92.69 174 ALA A O 1
ATOM 1375 N N . THR A 1 175 ? 10.525 -1.477 -27.280 1.00 91.25 175 THR A N 1
ATOM 1376 C CA . THR A 1 175 ? 11.450 -2.470 -27.848 1.00 91.25 175 THR A CA 1
ATOM 1377 C C . THR A 1 175 ? 10.696 -3.594 -28.555 1.00 91.25 175 THR A C 1
ATOM 1379 O O . THR A 1 175 ? 11.032 -3.906 -29.689 1.00 91.25 175 THR A O 1
ATOM 1382 N N . GLN A 1 176 ? 9.651 -4.167 -27.945 1.00 91.25 176 GLN A N 1
ATOM 1383 C CA . GLN A 1 176 ? 8.877 -5.238 -28.584 1.00 91.25 176 GLN A CA 1
ATOM 1384 C C . GLN A 1 176 ? 8.143 -4.761 -29.842 1.00 91.25 176 GLN A C 1
ATOM 1386 O O . GLN A 1 176 ? 8.186 -5.438 -30.866 1.00 91.25 176 GLN A O 1
ATOM 1391 N N . MET A 1 177 ? 7.515 -3.582 -29.796 1.00 93.44 177 MET A N 1
ATOM 1392 C CA . MET A 1 177 ? 6.872 -2.989 -30.974 1.00 93.44 177 MET A CA 1
ATOM 1393 C C . MET A 1 177 ? 7.881 -2.732 -32.096 1.00 93.44 177 MET A C 1
ATOM 1395 O O . MET A 1 177 ? 7.607 -3.041 -33.254 1.00 93.44 177 MET A O 1
ATOM 1399 N N . PHE A 1 178 ? 9.056 -2.199 -31.751 1.00 92.56 178 PHE A N 1
ATOM 1400 C CA . PHE A 1 178 ? 10.129 -1.963 -32.707 1.00 92.56 178 PHE A CA 1
ATOM 1401 C C . PHE A 1 178 ? 10.658 -3.270 -33.299 1.00 92.56 178 PHE A C 1
ATOM 1403 O O . PHE A 1 178 ? 10.863 -3.329 -34.504 1.00 92.56 178 PHE A O 1
ATOM 1410 N N . SER A 1 179 ? 10.828 -4.325 -32.498 1.00 90.38 179 SER A N 1
ATOM 1411 C CA . SER A 1 179 ? 11.239 -5.646 -32.983 1.00 90.38 179 SER A CA 1
ATOM 1412 C C . SER A 1 179 ? 10.241 -6.226 -33.983 1.00 90.38 179 SER A C 1
ATOM 1414 O O . SER A 1 179 ? 10.663 -6.630 -35.061 1.00 90.38 179 SER A O 1
ATOM 1416 N N . CYS A 1 180 ? 8.937 -6.199 -33.682 1.00 90.62 180 CYS A N 1
ATOM 1417 C CA . CYS A 1 180 ? 7.908 -6.677 -34.612 1.00 90.62 180 CYS A CA 1
ATOM 1418 C C . CYS A 1 180 ? 7.891 -5.868 -35.917 1.00 90.62 180 CYS A C 1
ATOM 1420 O O . CYS A 1 180 ? 7.784 -6.429 -37.003 1.00 90.62 180 CYS A O 1
ATOM 1422 N N . TRP A 1 181 ? 8.017 -4.542 -35.824 1.00 93.50 181 TRP A N 1
ATOM 1423 C CA . TRP A 1 181 ? 8.091 -3.690 -37.009 1.00 93.50 181 TRP A CA 1
ATOM 1424 C C . TRP A 1 181 ? 9.366 -3.936 -37.831 1.00 93.50 181 TRP A C 1
ATOM 1426 O O . TRP A 1 181 ? 9.303 -3.995 -39.057 1.00 93.50 181 TRP A O 1
ATOM 1436 N N . LEU A 1 182 ? 10.519 -4.086 -37.173 1.00 91.56 182 LEU A N 1
ATOM 1437 C CA . LEU A 1 182 ? 11.810 -4.326 -37.818 1.00 91.56 182 LEU A CA 1
ATOM 1438 C C . LEU A 1 182 ? 11.814 -5.674 -38.549 1.00 91.56 182 LEU A C 1
ATOM 1440 O O . LEU A 1 182 ? 12.293 -5.749 -39.677 1.00 91.56 182 LEU A O 1
ATOM 1444 N N . GLU A 1 183 ? 11.273 -6.716 -37.917 1.00 89.38 183 GLU A N 1
ATOM 1445 C CA . GLU A 1 183 ? 11.104 -8.044 -38.510 1.00 89.38 183 GLU A CA 1
ATOM 1446 C C . GLU A 1 183 ? 10.277 -7.965 -39.800 1.00 89.38 183 GLU A C 1
ATOM 1448 O O . GLU A 1 183 ? 10.739 -8.394 -40.858 1.00 89.38 183 GLU A O 1
ATOM 1453 N N . GLU A 1 184 ? 9.126 -7.291 -39.756 1.00 91.06 184 GLU A N 1
ATOM 1454 C CA . GLU A 1 184 ? 8.277 -7.071 -40.930 1.00 91.06 184 GLU A CA 1
ATOM 1455 C C . GLU A 1 184 ? 8.998 -6.263 -42.029 1.00 91.06 184 GLU A C 1
ATOM 1457 O O . GLU A 1 184 ? 8.921 -6.588 -43.215 1.00 91.06 184 GLU A O 1
ATOM 1462 N N . ALA A 1 185 ? 9.735 -5.211 -41.659 1.00 90.94 185 ALA A N 1
ATOM 1463 C CA . ALA A 1 185 ? 10.461 -4.365 -42.608 1.00 90.94 185 ALA A CA 1
ATOM 1464 C C . ALA A 1 185 ? 11.629 -5.096 -43.297 1.00 90.94 185 ALA A C 1
ATOM 1466 O O . ALA A 1 185 ? 11.932 -4.806 -44.461 1.00 90.94 185 ALA A O 1
ATOM 1467 N N . LEU A 1 186 ? 12.268 -6.040 -42.598 1.00 88.94 186 LEU A N 1
ATOM 1468 C CA . LEU A 1 186 ? 13.296 -6.925 -43.148 1.00 88.94 186 LEU A CA 1
ATOM 1469 C C . LEU A 1 186 ? 12.687 -7.954 -44.108 1.00 88.94 186 LEU A C 1
ATOM 1471 O O . LEU A 1 186 ? 13.213 -8.126 -45.206 1.00 88.94 186 LEU A O 1
ATOM 1475 N N . ILE A 1 187 ? 11.562 -8.583 -43.740 1.00 87.31 187 ILE A N 1
ATOM 1476 C CA . ILE A 1 187 ? 10.859 -9.567 -44.585 1.00 87.31 187 ILE A CA 1
ATOM 1477 C C . ILE A 1 187 ? 10.348 -8.913 -45.874 1.00 87.31 187 ILE A C 1
ATOM 1479 O O . ILE A 1 187 ? 10.520 -9.458 -46.962 1.00 87.31 187 ILE A O 1
ATOM 1483 N N . ARG A 1 188 ? 9.793 -7.698 -45.782 1.00 88.00 188 ARG A N 1
ATOM 1484 C CA . ARG A 1 188 ? 9.366 -6.912 -46.954 1.00 88.00 188 ARG A CA 1
ATOM 1485 C C . ARG A 1 188 ? 10.528 -6.371 -47.793 1.00 88.00 188 ARG A C 1
ATOM 1487 O O . ARG A 1 188 ? 10.294 -5.811 -48.860 1.00 88.00 188 ARG A O 1
ATOM 1494 N N . GLY A 1 189 ? 11.767 -6.472 -47.310 1.00 86.56 189 GLY A N 1
ATOM 1495 C CA . GLY A 1 189 ? 12.955 -5.970 -48.001 1.00 86.56 189 GLY A CA 1
ATOM 1496 C C . GLY A 1 189 ? 13.064 -4.441 -48.071 1.00 86.56 189 GLY A C 1
ATOM 1497 O O . GLY A 1 189 ? 13.892 -3.932 -48.828 1.00 86.56 189 GLY A O 1
ATOM 1498 N N . VAL A 1 190 ? 12.266 -3.703 -47.286 1.00 90.25 190 VAL A N 1
ATOM 1499 C CA . VAL A 1 190 ? 12.355 -2.232 -47.170 1.00 90.25 190 VAL A CA 1
ATOM 1500 C C . VAL A 1 190 ? 13.687 -1.836 -46.533 1.00 90.25 190 VAL A C 1
ATOM 1502 O O . VAL A 1 190 ? 14.301 -0.841 -46.913 1.00 90.25 190 VAL A O 1
ATOM 1505 N N . ILE A 1 191 ? 14.157 -2.646 -45.583 1.00 85.25 191 ILE A N 1
ATOM 1506 C CA . ILE A 1 191 ? 15.448 -2.495 -44.917 1.00 85.25 191 ILE A CA 1
ATOM 1507 C C . ILE A 1 191 ? 16.308 -3.705 -45.290 1.00 85.25 191 ILE A C 1
ATOM 1509 O O . ILE A 1 191 ? 15.861 -4.844 -45.194 1.00 85.25 191 ILE A O 1
ATOM 1513 N N . ARG A 1 192 ? 17.557 -3.478 -45.716 1.00 80.94 192 ARG A N 1
ATOM 1514 C CA . ARG A 1 192 ? 18.520 -4.560 -45.970 1.00 80.94 192 ARG A CA 1
ATOM 1515 C C . ARG A 1 192 ? 19.369 -4.796 -44.730 1.00 80.94 192 ARG A C 1
ATOM 1517 O O . ARG A 1 192 ? 20.022 -3.872 -44.248 1.00 80.94 192 ARG A O 1
ATOM 1524 N N . ALA A 1 193 ? 19.394 -6.037 -44.250 1.00 78.12 193 ALA A N 1
ATOM 1525 C CA . ALA A 1 193 ? 20.265 -6.419 -43.148 1.00 78.12 193 ALA A CA 1
ATOM 1526 C C . ALA A 1 193 ? 21.750 -6.189 -43.516 1.00 78.12 193 ALA A C 1
ATOM 1528 O O . ALA A 1 193 ? 22.157 -6.473 -44.651 1.00 78.12 193 ALA A O 1
ATOM 1529 N N . PRO A 1 194 ? 22.584 -5.700 -42.580 1.00 77.12 194 PRO A N 1
ATOM 1530 C CA . PRO A 1 194 ? 24.025 -5.616 -42.788 1.00 77.12 194 PRO A CA 1
ATOM 1531 C C . PRO A 1 194 ? 24.614 -7.011 -43.042 1.00 77.12 194 PRO A C 1
ATOM 1533 O O . PRO A 1 194 ? 24.281 -7.970 -42.352 1.00 77.12 194 PRO A O 1
ATOM 1536 N N . ARG A 1 195 ? 25.540 -7.132 -44.004 1.00 67.50 195 ARG A N 1
ATOM 1537 C CA . ARG A 1 195 ? 26.173 -8.419 -44.368 1.00 67.50 195 ARG A CA 1
ATOM 1538 C C . ARG A 1 195 ? 27.045 -9.031 -43.259 1.00 67.50 195 ARG A C 1
ATOM 1540 O O . ARG A 1 195 ? 27.396 -10.204 -43.343 1.00 67.50 195 ARG A O 1
ATOM 1547 N N . ALA A 1 196 ? 27.417 -8.267 -42.234 1.00 60.97 196 ALA A N 1
ATOM 1548 C CA . ALA A 1 196 ? 28.259 -8.748 -41.146 1.00 60.97 196 ALA A CA 1
ATOM 1549 C C . ALA A 1 196 ? 27.402 -9.346 -40.014 1.00 60.97 196 ALA A C 1
ATOM 1551 O O . ALA A 1 196 ? 26.814 -8.615 -39.227 1.00 60.97 196 ALA A O 1
ATOM 1552 N N . ARG A 1 197 ? 27.372 -10.687 -39.947 1.00 52.22 197 ARG A N 1
ATOM 1553 C CA . ARG A 1 197 ? 26.915 -11.520 -38.812 1.00 52.22 197 ARG A CA 1
ATOM 1554 C C . ARG A 1 197 ? 25.555 -11.133 -38.195 1.00 52.22 197 ARG A C 1
ATOM 1556 O O . ARG A 1 197 ? 25.484 -10.656 -37.069 1.00 52.22 197 ARG A O 1
ATOM 1563 N N . PHE A 1 198 ? 24.464 -11.494 -38.867 1.00 50.94 198 PHE A N 1
ATOM 1564 C CA . PHE A 1 198 ? 23.196 -11.800 -38.190 1.00 50.94 198 PHE A CA 1
ATOM 1565 C C . PHE A 1 198 ? 22.986 -13.323 -38.254 1.00 50.94 198 PHE A C 1
ATOM 1567 O O . PHE A 1 198 ? 22.614 -13.858 -39.290 1.00 50.94 198 PHE A O 1
ATOM 1574 N N . PHE A 1 199 ? 23.316 -14.028 -37.167 1.00 45.09 199 PHE A N 1
ATOM 1575 C CA . PHE A 1 199 ? 23.141 -15.485 -36.995 1.00 45.09 199 PHE A CA 1
ATOM 1576 C C . PHE A 1 199 ? 22.271 -15.764 -35.752 1.00 45.09 199 PHE A C 1
ATOM 1578 O O . PHE A 1 199 ? 22.598 -16.607 -34.930 1.00 45.09 199 PHE A O 1
ATOM 1585 N N . LEU A 1 200 ? 21.205 -14.987 -35.530 1.00 44.72 200 LEU A N 1
ATOM 1586 C CA . LEU A 1 200 ? 20.375 -15.119 -34.316 1.00 44.72 200 LEU A CA 1
ATOM 1587 C C . LEU A 1 200 ? 18.960 -15.659 -34.546 1.00 44.72 200 LEU A C 1
ATOM 1589 O O . LEU A 1 200 ? 18.227 -15.848 -33.584 1.00 44.72 200 LEU A O 1
ATOM 1593 N N . LEU A 1 201 ? 18.600 -16.004 -35.779 1.00 42.91 201 LEU A N 1
ATOM 1594 C CA . LEU A 1 201 ? 17.431 -16.828 -36.079 1.00 42.91 201 LEU A CA 1
ATOM 1595 C C . LEU A 1 201 ? 17.908 -17.905 -37.055 1.00 42.91 201 LEU A C 1
ATOM 1597 O O . LEU A 1 201 ? 18.580 -17.589 -38.032 1.00 42.91 201 LEU A O 1
ATOM 1601 N N . GLY A 1 202 ? 17.708 -19.173 -36.699 1.00 39.72 202 GLY A N 1
ATOM 1602 C CA . GLY A 1 202 ? 18.381 -20.311 -37.320 1.00 39.72 202 GLY A CA 1
ATOM 1603 C C . GLY A 1 202 ? 18.215 -20.399 -38.840 1.00 39.72 202 GLY A C 1
ATOM 1604 O O . GLY A 1 202 ? 17.117 -20.264 -39.364 1.00 39.72 202 GLY A O 1
ATOM 1605 N N . GLY A 1 203 ? 19.323 -20.720 -39.513 1.00 39.09 203 GLY A N 1
ATOM 1606 C CA . GLY A 1 203 ? 19.355 -21.167 -40.907 1.00 39.09 203 GLY A CA 1
ATOM 1607 C C . GLY A 1 203 ? 19.222 -20.066 -41.970 1.00 39.09 203 GLY A C 1
ATOM 1608 O O . GLY A 1 203 ? 18.769 -18.961 -41.683 1.00 39.09 203 GLY A O 1
ATOM 1609 N N . PRO A 1 204 ? 19.661 -20.338 -43.216 1.00 36.38 204 PRO A N 1
ATOM 1610 C CA . PRO A 1 204 ? 19.479 -19.415 -44.329 1.00 36.38 204 PRO A CA 1
ATOM 1611 C C . PRO A 1 204 ? 17.983 -19.159 -44.524 1.00 36.38 204 PRO A C 1
ATOM 1613 O O . PRO A 1 204 ? 17.224 -20.077 -44.821 1.00 36.38 204 PRO A O 1
ATOM 1616 N N . ILE A 1 205 ? 17.576 -17.904 -44.346 1.00 47.38 205 ILE A N 1
ATOM 1617 C CA . ILE A 1 205 ? 16.212 -17.432 -44.580 1.00 47.38 205 ILE A CA 1
ATOM 1618 C C . ILE A 1 205 ? 15.915 -17.611 -46.076 1.00 47.38 205 ILE A C 1
ATOM 1620 O O . ILE A 1 205 ? 16.274 -16.771 -46.903 1.00 47.38 205 ILE A O 1
ATOM 1624 N N . GLN A 1 206 ? 15.293 -18.734 -46.436 1.00 37.47 206 GLN A N 1
ATOM 1625 C CA . GLN A 1 206 ? 14.506 -18.826 -47.657 1.00 37.47 206 GLN A CA 1
ATOM 1626 C C . GLN A 1 206 ? 13.251 -17.986 -47.411 1.00 37.47 206 GLN A C 1
ATOM 1628 O O . GLN A 1 206 ? 12.368 -18.373 -46.653 1.00 37.47 206 GLN A O 1
ATOM 1633 N N . LEU A 1 207 ? 13.230 -16.783 -47.988 1.00 41.88 207 LEU A N 1
ATOM 1634 C CA . LEU A 1 207 ? 12.053 -15.920 -48.042 1.00 41.88 207 LEU A CA 1
ATOM 1635 C C . LEU A 1 207 ? 10.994 -16.597 -48.922 1.00 41.88 207 LEU A C 1
ATOM 1637 O O . LEU A 1 207 ? 10.924 -16.326 -50.120 1.00 41.88 207 LEU A O 1
ATOM 1641 N N . GLU A 1 208 ? 10.180 -17.479 -48.346 1.00 35.16 208 GLU A N 1
ATOM 1642 C CA . GLU A 1 208 ? 8.858 -17.748 -48.904 1.00 35.16 208 GLU A CA 1
ATOM 1643 C C . GLU A 1 208 ? 7.872 -16.699 -48.370 1.00 35.16 208 GLU A C 1
ATOM 1645 O O . GLU A 1 208 ? 7.880 -16.399 -47.171 1.00 35.16 208 GLU A O 1
ATOM 1650 N N . PRO A 1 209 ? 7.038 -16.099 -49.237 1.00 35.12 209 PRO A N 1
ATOM 1651 C CA . PRO A 1 209 ? 6.038 -15.133 -48.820 1.00 35.12 209 PRO A CA 1
ATOM 1652 C C . PRO A 1 209 ? 4.930 -15.879 -48.072 1.00 35.12 209 PRO A C 1
ATOM 1654 O O . PRO A 1 209 ? 3.965 -16.343 -48.676 1.00 35.12 209 PRO A O 1
ATOM 1657 N N . LEU A 1 210 ? 5.066 -16.016 -46.752 1.00 42.19 210 LEU A N 1
ATOM 1658 C CA . LEU A 1 210 ? 3.957 -16.464 -45.920 1.00 42.19 210 LEU A CA 1
ATOM 1659 C C . LEU A 1 210 ? 2.856 -15.410 -46.001 1.00 42.19 210 LEU A C 1
ATOM 1661 O O . LEU A 1 210 ? 3.009 -14.266 -45.568 1.00 42.19 210 LEU A O 1
ATOM 1665 N N . GLY A 1 211 ? 1.772 -15.820 -46.653 1.00 35.97 211 GLY A N 1
ATOM 1666 C CA . GLY A 1 211 ? 0.565 -15.047 -46.835 1.00 35.97 211 GLY A CA 1
ATOM 1667 C C . GLY A 1 211 ? 0.018 -14.517 -45.515 1.00 35.97 211 GLY A C 1
ATOM 1668 O O . GLY A 1 211 ? 0.173 -15.092 -44.441 1.00 35.97 211 GLY A O 1
ATOM 1669 N N . VAL A 1 212 ? -0.628 -13.372 -45.659 1.00 43.16 212 VAL A N 1
ATOM 1670 C CA . VAL A 1 212 ? -1.511 -12.694 -44.718 1.00 43.16 212 VAL A CA 1
ATOM 1671 C C . VAL A 1 212 ? -2.396 -13.699 -43.959 1.00 43.16 212 VAL A C 1
ATOM 1673 O O . VAL A 1 212 ? -3.436 -14.071 -44.480 1.00 43.16 212 VAL A O 1
ATOM 1676 N N . ASP A 1 213 ? -2.019 -14.131 -42.749 1.00 37.56 213 ASP A N 1
ATOM 1677 C CA . ASP A 1 213 ? -2.887 -15.024 -41.951 1.00 37.56 213 ASP A CA 1
ATOM 1678 C C . ASP A 1 213 ? -2.694 -14.921 -40.422 1.00 37.56 213 ASP A C 1
ATOM 1680 O O . ASP A 1 213 ? -2.780 -15.889 -39.673 1.00 37.56 213 ASP A O 1
ATOM 1684 N N . TRP A 1 214 ? -2.511 -13.706 -39.894 1.00 36.53 214 TRP A N 1
ATOM 1685 C CA . TRP A 1 214 ? -2.504 -13.462 -38.436 1.00 36.53 214 TRP A CA 1
ATOM 1686 C C . TRP A 1 214 ? -3.912 -13.399 -37.793 1.00 36.53 214 TRP A C 1
ATOM 1688 O O . TRP A 1 214 ? -4.059 -12.901 -36.677 1.00 36.53 214 TRP A O 1
ATOM 1698 N N . CYS A 1 215 ? -4.965 -13.878 -38.475 1.00 35.12 215 CYS A N 1
ATOM 1699 C CA . CYS A 1 215 ? -6.361 -13.785 -38.010 1.00 35.12 215 CYS A CA 1
ATOM 1700 C C . CYS A 1 215 ? -7.101 -15.114 -37.773 1.00 35.12 215 CYS A C 1
ATOM 1702 O O . CYS A 1 215 ? -8.292 -15.080 -37.468 1.00 35.12 215 CYS A O 1
ATOM 1704 N N . ARG A 1 216 ? -6.454 -16.284 -37.817 1.00 40.56 216 ARG A N 1
ATOM 1705 C CA . ARG A 1 216 ? -7.102 -17.538 -37.392 1.00 40.56 216 ARG A CA 1
ATOM 1706 C C . ARG A 1 216 ? -6.158 -18.416 -36.591 1.00 40.56 216 ARG A C 1
ATOM 1708 O O . ARG A 1 216 ? -5.332 -19.084 -37.182 1.00 40.56 216 ARG A O 1
ATOM 1715 N N . THR A 1 217 ? -6.355 -18.427 -35.273 1.00 37.31 217 THR A N 1
ATOM 1716 C CA . THR A 1 217 ? -6.465 -19.645 -34.445 1.00 37.31 217 THR A CA 1
ATOM 1717 C C . THR A 1 217 ? -6.830 -19.241 -33.011 1.00 37.31 217 THR A C 1
ATOM 1719 O O . THR A 1 217 ? -5.967 -19.016 -32.164 1.00 37.31 217 THR A O 1
ATOM 1722 N N . TYR A 1 218 ? -8.131 -19.121 -32.757 1.00 37.59 218 TYR A N 1
ATOM 1723 C CA . TYR A 1 218 ? -8.754 -19.428 -31.468 1.00 37.59 218 TYR A CA 1
ATOM 1724 C C . TYR A 1 218 ? -10.027 -20.201 -31.823 1.00 37.59 218 TYR A C 1
ATOM 1726 O O . TYR A 1 218 ? -10.903 -19.647 -32.487 1.00 37.59 218 TYR A O 1
ATOM 1734 N N . GLY A 1 219 ? -10.067 -21.480 -31.457 1.00 33.94 219 GLY A N 1
ATOM 1735 C CA . GLY A 1 219 ? -11.109 -22.434 -31.841 1.00 33.94 219 GLY A CA 1
ATOM 1736 C C . GLY A 1 219 ? -10.508 -23.674 -32.492 1.00 33.94 219 GLY A C 1
ATOM 1737 O O . GLY A 1 219 ? -10.459 -23.747 -33.715 1.00 33.94 219 GLY A O 1
ATOM 1738 N N . ASP A 1 220 ? -9.901 -24.539 -31.681 1.00 32.25 220 ASP A N 1
ATOM 1739 C CA . ASP A 1 220 ? -10.473 -25.831 -31.272 1.00 32.25 220 ASP A CA 1
ATOM 1740 C C . ASP A 1 220 ? -9.820 -26.265 -29.947 1.00 32.25 220 ASP A C 1
ATOM 1742 O O . ASP A 1 220 ? -8.621 -25.946 -29.748 1.00 32.25 220 ASP A O 1
#